Protein AF-A0A355F0Q2-F1 (afdb_monomer)

Sequence (324 aa):
MLRVLALALVATVLCAARSGAVNVGYYDMPLGAGNANQVPAISTLGHTPVQLFDLQSSDLSGIDVLLVQNPANGSYGAEYLSRLASIESAVSNGLILVLHDNYVTGAATVLPGGAAFTAQRDLVAPGANDVNVLDATSPVVNGPAGVLSSTSLDGGGFSSHGYVRADTLPAGAKQILWRPDPGDASSRIRLVTFAYAHGDGAVLYSTLPLAVFLAGSGANPPRDTFTGVYAPNVVSYAALLSGGAPDLSVTLTDNRSEAVPGTAVTYTLRVLNSGIGAAVGARVFGTFSPALDGVAWTCAHSSGATCSAGGSGDINDLVDLPVG

Foldseek 3Di:
DDFDDQDPWPKDKDFDFPDDAAEEEAEEQVQLKHDPLLVCLRPVSPHHYDIANAQALVSLVRHQEYHYEYLDQADGRPRLLVCLVSVLVSQLVQHEYEYAHLNFCCPLVRDRVSVQKDTDFDCDPPQQFWKAFPDQPQLLQDNPLHHDHRNQQGDQNGQFRTFIWPVSDDPLKAQTMFTDDDPDDDDTTTGQWIKDHRNLHIYIYGRGSLVCLSVVHTDPVVSCCSSRRNSSSVSSSSVSRSSQNWDKDWDKDQPDSDDDPPDDTDMDIDIATSHSHKRFFIWIWTAGDPSDPFDKDADDDDPPKDWDRIDTGIGTITMIHGHD

Structure (mmCIF, N/CA/C/O backbone):
data_AF-A0A355F0Q2-F1
#
_entry.id   AF-A0A355F0Q2-F1
#
loop_
_atom_site.group_PDB
_atom_site.id
_atom_site.type_symbol
_atom_site.label_atom_id
_atom_site.label_alt_id
_atom_site.label_comp_id
_atom_site.label_asym_id
_atom_site.label_entity_id
_atom_site.label_seq_id
_atom_site.pdbx_PDB_ins_code
_atom_site.Cartn_x
_atom_site.Cartn_y
_atom_site.Cartn_z
_atom_site.occupancy
_atom_site.B_iso_or_equiv
_atom_site.auth_seq_id
_atom_site.auth_comp_id
_atom_site.auth_asym_id
_atom_site.auth_atom_id
_atom_site.pdbx_PDB_model_num
ATOM 1 N N . MET A 1 1 ? -37.199 20.943 20.720 1.00 36.50 1 MET A N 1
ATOM 2 C CA . MET A 1 1 ? -36.576 19.783 20.050 1.00 36.50 1 MET A CA 1
ATOM 3 C C . MET A 1 1 ? -35.071 19.955 20.136 1.00 36.50 1 MET A C 1
ATOM 5 O O . MET A 1 1 ? -34.502 20.699 19.349 1.00 36.50 1 MET A O 1
ATOM 9 N N . LEU A 1 2 ? -34.456 19.374 21.166 1.00 32.31 2 LEU A N 1
ATOM 10 C CA . LEU A 1 2 ? -33.015 19.445 21.394 1.00 32.31 2 LEU A CA 1
ATOM 11 C C . LEU A 1 2 ? -32.361 18.375 20.506 1.00 32.31 2 LEU A C 1
ATOM 13 O O . LEU A 1 2 ? -32.186 17.232 20.914 1.00 32.31 2 LEU A O 1
ATOM 17 N N . ARG A 1 3 ? -32.126 18.708 19.234 1.00 41.94 3 ARG A N 1
ATOM 18 C CA . ARG A 1 3 ? -31.282 17.882 18.368 1.00 41.94 3 ARG A CA 1
ATOM 19 C C . ARG A 1 3 ? -29.828 18.194 18.709 1.00 41.94 3 ARG A C 1
ATOM 21 O O . ARG A 1 3 ? -29.449 19.359 18.712 1.00 41.94 3 ARG A O 1
ATOM 28 N N . VAL A 1 4 ? -29.052 17.128 18.902 1.00 41.06 4 VAL A N 1
ATOM 29 C CA . VAL A 1 4 ? -27.604 17.089 19.165 1.00 41.06 4 VAL A CA 1
ATOM 30 C C . VAL A 1 4 ? -27.217 17.376 20.626 1.00 41.06 4 VAL A C 1
ATOM 32 O O . VAL A 1 4 ? -27.334 18.500 21.090 1.00 41.06 4 VAL A O 1
ATOM 35 N N . LEU A 1 5 ? -26.737 16.319 21.298 1.00 40.41 5 LEU A N 1
ATOM 36 C CA . LEU A 1 5 ? -25.908 16.215 22.521 1.00 40.41 5 LEU A CA 1
ATOM 37 C C . LEU A 1 5 ? -26.478 15.196 23.524 1.00 40.41 5 LEU A C 1
ATOM 39 O O . LEU A 1 5 ? -26.959 15.538 24.598 1.00 40.41 5 LEU A O 1
ATOM 43 N N . ALA A 1 6 ? -26.366 13.912 23.191 1.00 40.62 6 ALA A N 1
ATOM 44 C CA . ALA A 1 6 ? -26.330 12.851 24.200 1.00 40.62 6 ALA A CA 1
ATOM 45 C C . ALA A 1 6 ? -25.190 11.859 23.927 1.00 40.62 6 ALA A C 1
ATOM 47 O O . ALA A 1 6 ? -25.249 10.721 24.366 1.00 40.62 6 ALA A O 1
ATOM 48 N N . LEU A 1 7 ? -24.133 12.287 23.222 1.00 42.34 7 LEU A N 1
ATOM 49 C CA . LEU A 1 7 ? -22.952 11.459 23.012 1.00 42.34 7 LEU A CA 1
ATOM 50 C C . LEU A 1 7 ? -21.677 12.287 23.153 1.00 42.34 7 LEU A C 1
ATOM 52 O O . LEU A 1 7 ? -21.372 13.127 22.313 1.00 42.34 7 LEU A O 1
ATOM 56 N N . ALA A 1 8 ? -20.944 12.027 24.230 1.00 46.62 8 ALA A N 1
ATOM 57 C CA . ALA A 1 8 ? -19.525 12.337 24.350 1.00 46.62 8 ALA A CA 1
ATOM 58 C C . ALA A 1 8 ? -18.794 11.093 24.875 1.00 46.62 8 ALA A C 1
ATOM 60 O O . ALA A 1 8 ? -18.006 11.173 25.809 1.00 46.62 8 ALA A O 1
ATOM 61 N N . LEU A 1 9 ? -19.087 9.927 24.287 1.00 48.22 9 LEU A N 1
ATOM 62 C CA . LEU A 1 9 ? -18.185 8.788 24.400 1.00 48.22 9 LEU A CA 1
ATOM 63 C C . LEU A 1 9 ? -17.071 9.015 23.384 1.00 48.22 9 LEU A C 1
ATOM 65 O O . LEU A 1 9 ? -17.242 8.782 22.188 1.00 48.22 9 LEU A O 1
ATOM 69 N N . VAL A 1 10 ? -15.941 9.528 23.863 1.00 53.28 10 VAL A N 1
ATOM 70 C CA . VAL A 1 10 ? -14.701 9.501 23.093 1.00 53.28 10 VAL A CA 1
ATOM 71 C C . VAL A 1 10 ? -14.106 8.127 23.317 1.00 53.28 10 VAL A C 1
ATOM 73 O O . VAL A 1 10 ? -13.618 7.832 24.407 1.00 53.28 10 VAL A O 1
ATOM 76 N N . ALA A 1 11 ? -14.201 7.283 22.296 1.00 55.00 11 ALA A N 1
ATOM 77 C CA . ALA A 1 11 ? -13.548 5.996 22.310 1.00 55.00 11 ALA A CA 1
ATOM 78 C C . ALA A 1 11 ? -12.284 6.044 21.466 1.00 55.00 11 ALA A C 1
ATOM 80 O O . ALA A 1 11 ? -12.318 6.354 20.276 1.00 55.00 11 ALA A O 1
ATOM 81 N N . THR A 1 12 ? -11.160 5.764 22.110 1.00 58.50 12 THR A N 1
ATOM 82 C CA . THR A 1 12 ? -9.857 5.634 21.469 1.00 58.50 12 THR A CA 1
ATOM 83 C C . THR A 1 12 ? -9.341 4.233 21.719 1.00 58.50 12 THR A C 1
ATOM 85 O O . THR A 1 12 ? -9.605 3.635 22.765 1.00 58.50 12 THR A O 1
ATOM 88 N N . VAL A 1 13 ? -8.617 3.712 20.734 1.00 57.81 13 VAL A N 1
ATOM 89 C CA . VAL A 1 13 ? -7.881 2.465 20.875 1.00 57.81 13 VAL A CA 1
ATOM 90 C C . VAL A 1 13 ? -6.423 2.743 20.571 1.00 57.81 13 VAL A C 1
ATOM 92 O O . VAL A 1 13 ? -6.101 3.314 19.532 1.00 57.81 13 VAL A O 1
ATOM 95 N N . LEU A 1 14 ? -5.547 2.385 21.509 1.00 58.94 14 LEU A N 1
ATOM 96 C CA . LEU A 1 14 ? -4.101 2.492 21.341 1.00 58.94 14 LEU A CA 1
ATOM 97 C C . LEU A 1 14 ? -3.482 1.098 21.353 1.00 58.94 14 LEU A C 1
ATOM 99 O O . LEU A 1 14 ? -3.750 0.310 22.260 1.00 58.94 14 LEU A O 1
ATOM 103 N N . CYS A 1 15 ? -2.614 0.836 20.380 1.00 55.44 15 CYS A N 1
ATOM 104 C CA . CYS A 1 15 ? -1.715 -0.311 20.352 1.00 55.44 15 CYS A CA 1
ATOM 105 C C . CYS A 1 15 ? -0.296 0.186 20.056 1.00 55.44 15 CYS A C 1
ATOM 107 O O . CYS A 1 15 ? -0.112 1.126 19.282 1.00 55.44 15 CYS A O 1
ATOM 109 N N . ALA A 1 16 ?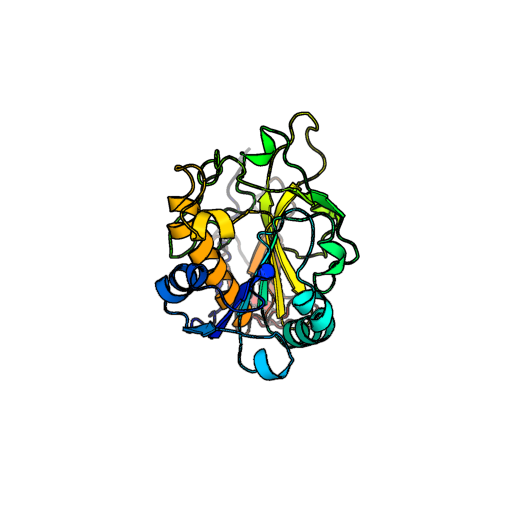 0.713 -0.427 20.675 1.00 51.31 16 ALA A N 1
ATOM 110 C CA . ALA A 1 16 ? 2.103 -0.138 20.346 1.00 51.31 16 ALA A CA 1
ATOM 111 C C . ALA A 1 16 ? 2.452 -0.806 19.007 1.00 51.31 16 ALA A C 1
ATOM 113 O O . ALA A 1 16 ? 2.400 -2.028 18.898 1.00 51.31 16 ALA A O 1
ATOM 114 N N . ALA A 1 17 ? 2.807 -0.020 17.990 1.00 54.06 17 ALA A N 1
ATOM 115 C CA . ALA A 1 17 ? 3.405 -0.552 16.767 1.00 54.06 17 ALA A CA 1
ATOM 116 C C . ALA A 1 17 ? 4.899 -0.835 17.004 1.00 54.06 17 ALA A C 1
ATOM 118 O O . ALA A 1 17 ? 5.592 -0.040 17.648 1.00 54.06 17 ALA A O 1
ATOM 119 N N . ARG A 1 18 ? 5.421 -1.948 16.471 1.00 53.75 18 ARG A N 1
ATOM 120 C CA . ARG A 1 18 ? 6.873 -2.165 16.396 1.00 53.75 18 ARG A CA 1
ATOM 121 C C . ARG A 1 18 ? 7.464 -1.142 15.424 1.00 53.75 18 ARG A C 1
ATOM 123 O O . ARG A 1 18 ? 7.269 -1.234 14.222 1.00 53.75 18 ARG A O 1
ATOM 130 N N . SER A 1 19 ? 8.179 -0.165 15.970 1.00 58.50 19 SER A N 1
ATOM 131 C CA . SER A 1 19 ? 8.902 0.869 15.228 1.00 58.50 19 SER A CA 1
ATOM 132 C C . SER A 1 19 ? 10.398 0.563 15.302 1.00 58.50 19 SER A C 1
ATOM 134 O O . SER A 1 19 ? 11.069 0.969 16.253 1.00 58.50 19 SER A O 1
ATOM 136 N N . GLY A 1 20 ? 10.917 -0.178 14.326 1.00 73.12 20 GLY A N 1
ATOM 137 C CA . GLY A 1 20 ? 12.346 -0.458 14.179 1.00 73.12 20 GLY A CA 1
ATOM 138 C C . GLY A 1 20 ? 12.805 -0.251 12.739 1.00 73.12 20 GLY A C 1
ATOM 139 O O . GLY A 1 20 ? 11.994 -0.291 11.815 1.00 73.12 20 GLY A O 1
ATOM 140 N N . ALA A 1 21 ? 14.105 -0.025 12.546 1.00 88.25 21 ALA A N 1
ATOM 141 C CA . ALA A 1 21 ? 14.702 -0.119 11.219 1.00 88.25 21 ALA A CA 1
ATOM 142 C C . ALA A 1 21 ? 14.512 -1.545 10.678 1.00 88.25 21 ALA A C 1
ATOM 144 O O . ALA A 1 21 ? 14.653 -2.510 11.429 1.00 88.25 21 ALA A O 1
ATOM 145 N N . VAL A 1 22 ? 14.200 -1.657 9.389 1.00 95.44 22 VAL A N 1
ATOM 146 C CA . VAL A 1 22 ? 13.947 -2.929 8.701 1.00 95.44 22 VAL A CA 1
ATOM 147 C C . VAL A 1 22 ? 14.895 -3.066 7.515 1.00 95.44 22 VAL A C 1
ATOM 149 O O . VAL A 1 22 ? 15.407 -2.060 7.007 1.00 95.44 22 VAL A O 1
ATOM 152 N N . ASN A 1 23 ? 15.128 -4.297 7.076 1.00 98.25 23 ASN A N 1
ATOM 153 C CA . ASN A 1 23 ? 15.894 -4.596 5.875 1.00 98.25 23 ASN A CA 1
ATOM 154 C C . ASN A 1 23 ? 14.986 -4.474 4.647 1.00 98.25 23 ASN A C 1
ATOM 156 O O . ASN A 1 23 ? 14.049 -5.257 4.471 1.00 98.25 23 ASN A O 1
ATOM 160 N N . VAL A 1 24 ? 15.281 -3.501 3.785 1.00 98.81 24 VAL A N 1
ATOM 161 C CA . VAL A 1 24 ? 14.538 -3.260 2.545 1.00 98.81 24 VAL A CA 1
ATOM 162 C C . VAL A 1 24 ? 15.362 -3.758 1.365 1.00 98.81 24 VAL A C 1
ATOM 164 O O . VAL A 1 24 ? 16.305 -3.097 0.921 1.00 98.81 24 VAL A O 1
ATOM 167 N N . GLY A 1 25 ? 15.000 -4.933 0.861 1.00 98.81 25 GLY A N 1
ATOM 168 C CA . GLY A 1 25 ? 15.534 -5.481 -0.377 1.00 98.81 25 GLY A CA 1
ATOM 169 C C . GLY A 1 25 ? 15.025 -4.668 -1.559 1.00 98.81 25 GLY A C 1
ATOM 170 O O . GLY A 1 25 ? 13.817 -4.489 -1.685 1.00 98.81 25 GLY A O 1
ATOM 171 N N . TYR A 1 26 ? 15.903 -4.158 -2.420 1.00 98.94 26 TYR A N 1
ATOM 172 C CA . TYR A 1 26 ? 15.493 -3.373 -3.590 1.00 98.94 26 TYR A CA 1
ATOM 173 C C . TYR A 1 26 ? 15.901 -4.054 -4.894 1.00 98.94 26 TYR A C 1
ATOM 175 O O . TYR A 1 26 ? 16.998 -4.608 -5.000 1.00 98.94 26 TYR A O 1
ATOM 183 N N . TYR A 1 27 ? 14.994 -4.028 -5.874 1.00 98.94 27 TYR A N 1
ATOM 184 C CA . TYR A 1 27 ? 15.118 -4.768 -7.127 1.00 98.94 27 TYR A CA 1
ATOM 185 C C . TYR A 1 27 ? 14.439 -4.038 -8.300 1.00 98.94 27 TYR A C 1
ATOM 187 O O . TYR A 1 27 ? 13.312 -3.551 -8.191 1.00 98.94 27 TYR A O 1
ATOM 195 N N . ASP A 1 28 ? 15.112 -3.998 -9.446 1.00 98.75 28 ASP A N 1
ATOM 196 C CA . ASP A 1 28 ? 14.628 -3.430 -10.703 1.00 98.75 28 ASP A CA 1
ATOM 197 C C . ASP A 1 28 ? 14.516 -4.533 -11.761 1.00 98.75 28 ASP A C 1
ATOM 199 O O . ASP A 1 28 ? 15.491 -5.225 -12.063 1.00 98.75 28 ASP A O 1
ATOM 203 N N . MET A 1 29 ? 13.311 -4.716 -12.312 1.00 98.69 29 MET A N 1
ATOM 204 C CA . MET A 1 29 ? 13.027 -5.848 -13.200 1.00 98.69 29 MET A CA 1
ATOM 205 C C . MET A 1 29 ? 13.873 -5.858 -14.488 1.00 98.69 29 MET A C 1
ATOM 207 O O . MET A 1 29 ? 14.344 -6.935 -14.854 1.00 98.69 29 MET A O 1
ATOM 211 N N . PRO A 1 30 ? 14.075 -4.734 -15.207 1.00 97.81 30 PRO A N 1
ATOM 212 C CA . PRO A 1 30 ? 15.000 -4.705 -16.341 1.00 97.81 30 PRO A CA 1
ATOM 213 C C . PRO A 1 30 ? 16.463 -4.949 -15.992 1.00 97.81 30 PRO A C 1
ATOM 215 O O . PRO A 1 30 ? 17.165 -5.558 -16.797 1.00 97.81 30 PRO A O 1
ATOM 218 N N . LEU A 1 31 ? 16.937 -4.457 -14.843 1.00 98.00 31 LEU A N 1
ATOM 219 C CA . LEU A 1 31 ? 18.327 -4.667 -14.437 1.00 98.00 31 LEU A CA 1
ATOM 220 C C . LEU A 1 31 ? 18.594 -6.092 -13.945 1.00 98.00 31 LEU A C 1
ATOM 222 O O . LEU A 1 31 ? 19.745 -6.522 -13.992 1.00 98.00 31 LEU A O 1
ATOM 226 N N . GLY A 1 32 ? 17.571 -6.805 -13.462 1.00 98.31 32 GLY A N 1
ATOM 227 C CA . GLY A 1 32 ? 17.762 -8.084 -12.771 1.00 98.31 32 GLY A CA 1
ATOM 228 C C . GLY A 1 32 ? 18.544 -7.920 -11.463 1.00 98.31 32 GLY A C 1
ATOM 229 O O . GLY A 1 32 ? 19.233 -8.828 -11.023 1.00 98.31 32 GLY A O 1
ATOM 230 N N . ALA A 1 33 ? 18.530 -6.717 -10.885 1.00 98.69 33 ALA A N 1
ATOM 231 C CA . ALA A 1 33 ? 19.276 -6.376 -9.684 1.00 98.69 33 ALA A CA 1
ATOM 232 C C . ALA A 1 33 ? 18.726 -5.090 -9.056 1.00 98.69 33 ALA A C 1
ATOM 234 O O . ALA A 1 33 ? 17.952 -4.355 -9.669 1.00 98.69 33 ALA A O 1
ATOM 235 N N . GLY A 1 34 ? 19.159 -4.777 -7.840 1.00 98.62 34 GLY A N 1
ATOM 236 C CA . GLY A 1 34 ? 18.835 -3.524 -7.177 1.00 98.62 34 GLY A CA 1
ATOM 237 C C . GLY A 1 34 ? 19.416 -2.318 -7.909 1.00 98.62 34 GLY A C 1
ATOM 238 O O . GLY A 1 34 ? 20.606 -2.283 -8.235 1.00 98.62 34 GLY A O 1
ATOM 239 N N . ASN A 1 35 ? 18.578 -1.301 -8.117 1.00 98.56 35 ASN A N 1
ATOM 240 C CA . ASN A 1 35 ? 18.969 -0.027 -8.704 1.00 98.56 35 ASN A CA 1
ATOM 241 C C . ASN A 1 35 ? 19.273 1.008 -7.611 1.00 98.56 35 ASN A C 1
ATOM 243 O O . ASN A 1 35 ? 18.463 1.250 -6.714 1.00 98.56 35 ASN A O 1
ATOM 247 N N . ALA A 1 36 ? 20.429 1.667 -7.706 1.00 98.25 36 ALA A N 1
ATOM 248 C CA . ALA A 1 36 ? 20.874 2.652 -6.721 1.00 98.25 36 ALA A CA 1
ATOM 249 C C . ALA A 1 36 ? 19.910 3.846 -6.565 1.00 98.25 36 ALA A C 1
ATOM 251 O O . ALA A 1 36 ? 19.915 4.498 -5.522 1.00 98.25 36 ALA A O 1
ATOM 252 N N . ASN A 1 37 ? 19.055 4.119 -7.558 1.00 98.00 37 ASN A N 1
ATOM 253 C CA . ASN A 1 37 ? 18.049 5.180 -7.470 1.00 98.00 37 ASN A CA 1
ATOM 254 C C . ASN A 1 37 ? 16.967 4.931 -6.395 1.00 98.00 37 ASN A C 1
ATOM 256 O O . ASN A 1 37 ? 16.308 5.879 -5.977 1.00 98.00 37 ASN A O 1
ATOM 260 N N . GLN A 1 38 ? 16.804 3.694 -5.912 1.00 98.62 38 GLN A N 1
ATOM 261 C CA . GLN A 1 38 ? 15.852 3.342 -4.849 1.00 98.62 38 GLN A CA 1
ATOM 262 C C . GLN A 1 38 ? 16.406 3.640 -3.443 1.00 98.62 38 GLN A C 1
ATOM 264 O O . GLN A 1 38 ? 15.643 3.869 -2.505 1.00 98.62 38 GLN A O 1
ATOM 269 N N . VAL A 1 39 ? 17.734 3.673 -3.289 1.00 98.69 39 VAL A N 1
ATOM 270 C CA . VAL A 1 39 ? 18.427 3.775 -1.992 1.00 98.69 39 VAL A CA 1
ATOM 271 C C . VAL A 1 39 ? 18.067 5.033 -1.185 1.00 98.69 39 VAL A C 1
ATOM 273 O O . VAL A 1 39 ? 17.894 4.911 0.034 1.00 98.69 39 VAL A O 1
ATOM 276 N N . PRO A 1 40 ? 17.921 6.234 -1.784 1.00 98.50 40 PRO A N 1
ATOM 277 C CA . PRO A 1 40 ? 17.547 7.421 -1.019 1.00 98.50 40 PRO A CA 1
ATOM 278 C C . PRO A 1 40 ? 16.196 7.267 -0.314 1.00 98.50 40 PRO A C 1
ATOM 280 O O . PRO A 1 40 ? 16.118 7.507 0.886 1.00 98.50 40 PRO A O 1
ATOM 283 N N . ALA A 1 41 ? 15.168 6.761 -1.005 1.00 97.69 41 ALA A N 1
ATOM 284 C CA . ALA A 1 41 ? 13.835 6.584 -0.420 1.00 97.69 41 ALA A CA 1
ATOM 285 C C . ALA A 1 41 ? 13.833 5.631 0.789 1.00 97.69 41 ALA A C 1
ATOM 287 O O . ALA A 1 41 ? 13.024 5.784 1.699 1.00 97.69 41 ALA A O 1
ATOM 288 N N . ILE A 1 42 ? 14.762 4.673 0.806 1.00 98.38 42 ILE A N 1
ATOM 289 C CA . ILE A 1 42 ? 14.927 3.707 1.893 1.00 98.38 42 ILE A CA 1
ATOM 290 C C . ILE A 1 42 ? 15.671 4.336 3.077 1.00 98.38 42 ILE A C 1
ATOM 292 O O . ILE A 1 42 ? 15.224 4.265 4.222 1.00 98.38 42 ILE A O 1
ATOM 296 N N . SER A 1 43 ? 16.815 4.962 2.804 1.00 97.50 43 SER A N 1
ATOM 297 C CA . SER A 1 43 ? 17.734 5.418 3.851 1.00 97.50 43 SER A CA 1
ATOM 298 C C . SER A 1 43 ? 17.305 6.723 4.528 1.00 97.50 43 SER A C 1
ATOM 300 O O . SER A 1 43 ? 17.663 6.936 5.686 1.00 97.50 43 SER A O 1
ATOM 302 N N . THR A 1 44 ? 16.487 7.564 3.878 1.00 94.88 44 THR A N 1
ATOM 303 C CA . THR A 1 44 ? 15.988 8.834 4.445 1.00 94.88 44 THR A CA 1
ATOM 304 C C . THR A 1 44 ? 15.280 8.666 5.793 1.00 94.88 44 THR A C 1
ATOM 306 O O . THR A 1 44 ? 15.361 9.562 6.630 1.00 94.88 44 THR A O 1
ATOM 309 N N . LEU A 1 45 ? 14.625 7.526 6.033 1.00 91.62 45 LEU A N 1
ATOM 310 C CA . LEU A 1 45 ? 13.909 7.234 7.282 1.00 91.62 45 LEU A CA 1
ATOM 311 C C . LEU A 1 45 ? 14.618 6.186 8.157 1.00 91.62 45 LEU A C 1
ATOM 313 O O . LEU A 1 45 ? 14.030 5.654 9.095 1.00 91.62 45 LEU A O 1
ATOM 317 N N . GLY A 1 46 ? 15.895 5.909 7.876 1.00 94.25 46 GLY A N 1
ATOM 318 C CA . GLY A 1 46 ? 16.737 5.046 8.706 1.00 94.25 46 GLY A CA 1
ATOM 319 C C . GLY A 1 46 ? 16.546 3.542 8.498 1.00 94.25 46 GLY A C 1
ATOM 320 O O . GLY A 1 46 ? 17.001 2.765 9.334 1.00 94.25 46 GLY A O 1
ATOM 321 N N . HIS A 1 47 ? 15.900 3.113 7.410 1.00 96.75 47 HIS A N 1
ATOM 322 C CA . HIS A 1 47 ? 15.843 1.699 7.031 1.00 96.75 47 HIS A CA 1
ATOM 323 C C . HIS A 1 47 ? 17.134 1.266 6.313 1.00 96.75 47 HIS A C 1
ATOM 325 O O . HIS A 1 47 ? 17.845 2.090 5.732 1.00 96.75 47 HIS A O 1
ATOM 331 N N . THR A 1 48 ? 17.441 -0.033 6.340 1.00 98.25 48 THR A N 1
ATOM 332 C CA . THR A 1 48 ? 18.672 -0.583 5.756 1.00 98.25 48 THR A CA 1
ATOM 333 C C . THR A 1 48 ? 18.415 -1.049 4.322 1.00 98.25 48 THR A C 1
ATOM 335 O O . THR A 1 48 ? 17.685 -2.022 4.135 1.00 98.25 48 THR A O 1
ATOM 338 N N . PRO A 1 49 ? 19.002 -0.412 3.293 1.00 98.69 49 PRO A N 1
ATOM 339 C CA . PRO A 1 49 ? 18.883 -0.890 1.920 1.00 98.69 49 PRO A CA 1
ATOM 340 C C . PRO A 1 49 ? 19.731 -2.149 1.705 1.00 98.69 49 PRO A C 1
ATOM 342 O O . PRO A 1 49 ? 20.929 -2.154 1.989 1.00 98.69 49 PRO A O 1
ATOM 345 N N . VAL A 1 50 ? 19.130 -3.196 1.142 1.00 98.81 50 VAL A N 1
ATOM 346 C CA . VAL A 1 50 ? 19.811 -4.442 0.767 1.00 98.81 50 VAL A CA 1
ATOM 347 C C . VAL A 1 50 ? 19.712 -4.623 -0.744 1.00 98.81 50 VAL A C 1
ATOM 349 O O . VAL A 1 50 ? 18.622 -4.764 -1.294 1.00 98.81 50 VAL A O 1
ATOM 352 N N . GLN A 1 51 ? 20.851 -4.577 -1.437 1.00 98.75 51 GLN A N 1
ATOM 353 C CA . GLN A 1 51 ? 20.869 -4.791 -2.883 1.00 98.75 51 GLN A CA 1
ATOM 354 C C . GLN A 1 51 ? 20.621 -6.265 -3.180 1.00 98.75 51 GLN A C 1
ATOM 356 O O . GLN A 1 51 ? 21.361 -7.117 -2.691 1.00 98.75 51 GLN A O 1
ATOM 361 N N . LEU A 1 52 ? 19.615 -6.554 -3.999 1.00 98.81 52 LEU A N 1
ATOM 362 C CA . LEU A 1 52 ? 19.342 -7.908 -4.470 1.00 98.81 52 LEU A CA 1
ATOM 363 C C . LEU A 1 52 ? 19.894 -8.087 -5.886 1.00 98.81 52 LEU A C 1
ATOM 365 O O . LEU A 1 52 ? 19.884 -7.143 -6.671 1.00 98.81 52 LEU A O 1
ATOM 369 N N . PHE A 1 53 ? 20.380 -9.281 -6.211 1.00 98.31 53 PHE A N 1
ATOM 370 C CA . PHE A 1 53 ? 20.871 -9.645 -7.553 1.00 98.31 53 PHE A CA 1
ATOM 371 C C . PHE A 1 53 ? 20.077 -10.803 -8.179 1.00 98.31 53 PHE A C 1
ATOM 373 O O . PHE A 1 53 ? 20.362 -11.200 -9.300 1.00 98.31 53 PHE A O 1
ATOM 380 N N . ASP A 1 54 ? 19.138 -11.362 -7.417 1.00 98.50 54 ASP A N 1
ATOM 381 C CA . ASP A 1 54 ? 18.130 -12.352 -7.795 1.00 98.50 54 ASP A CA 1
ATOM 382 C C . ASP A 1 54 ? 17.033 -12.289 -6.698 1.00 98.50 54 ASP A C 1
ATOM 384 O O . ASP A 1 54 ? 17.153 -11.530 -5.728 1.00 98.50 54 ASP A O 1
ATOM 388 N N . LEU A 1 55 ? 15.945 -13.044 -6.844 1.00 98.69 55 LEU A N 1
ATOM 389 C CA . LEU A 1 55 ? 14.818 -13.128 -5.906 1.00 98.69 55 LEU A CA 1
ATOM 390 C C . LEU A 1 55 ? 14.533 -14.583 -5.502 1.00 98.69 55 LEU A C 1
ATOM 392 O O . LEU A 1 55 ? 13.375 -14.994 -5.378 1.00 98.69 55 LEU A O 1
ATOM 396 N N . GLN A 1 56 ? 15.575 -15.401 -5.339 1.00 98.38 56 GLN A N 1
ATOM 397 C CA . GLN A 1 56 ? 15.418 -16.754 -4.809 1.00 98.38 56 GLN A CA 1
ATOM 398 C C . GLN A 1 56 ? 15.096 -16.697 -3.317 1.00 98.38 56 GLN A C 1
ATOM 400 O O . GLN A 1 56 ? 15.332 -15.705 -2.630 1.00 98.38 56 GLN A O 1
ATOM 405 N N . SER A 1 57 ? 14.600 -17.804 -2.770 1.00 97.75 57 SER A N 1
ATOM 406 C CA . SER A 1 57 ? 14.262 -17.889 -1.346 1.00 97.75 57 SER A CA 1
ATOM 407 C C . SER A 1 57 ? 15.443 -17.567 -0.416 1.00 97.75 57 SER A C 1
ATOM 409 O O . SER A 1 57 ? 15.225 -17.040 0.669 1.00 97.75 57 SER A O 1
ATOM 411 N N . SER A 1 58 ? 16.685 -17.844 -0.831 1.00 97.75 58 SER A N 1
ATOM 412 C CA . SER A 1 58 ? 17.888 -17.459 -0.080 1.00 97.75 58 SER A CA 1
ATOM 413 C C . SER A 1 58 ? 18.148 -15.954 -0.094 1.00 97.75 58 SER A C 1
ATOM 415 O O . SER A 1 58 ? 18.581 -15.424 0.923 1.00 97.75 58 SER A O 1
ATOM 417 N N . ASP A 1 59 ? 17.868 -15.273 -1.207 1.00 98.44 59 ASP A N 1
ATOM 418 C CA . ASP A 1 59 ? 18.068 -13.824 -1.344 1.00 98.44 59 ASP A CA 1
ATOM 419 C C . ASP A 1 59 ? 17.024 -13.041 -0.541 1.00 98.44 59 ASP A C 1
ATOM 421 O O . ASP A 1 59 ? 17.312 -11.982 0.010 1.00 98.44 59 ASP A O 1
ATOM 425 N N . LEU A 1 60 ? 15.807 -13.587 -0.446 1.00 98.62 60 LEU A N 1
ATOM 426 C CA . LEU A 1 60 ? 14.700 -12.998 0.310 1.00 98.62 60 LEU A CA 1
ATOM 427 C C . LEU A 1 60 ? 14.778 -13.281 1.819 1.00 98.62 60 LEU A C 1
ATOM 429 O O . LEU A 1 60 ? 14.032 -12.693 2.601 1.00 98.62 60 LEU A O 1
ATOM 433 N N . SER A 1 61 ? 15.669 -14.173 2.255 1.00 96.44 61 SER A N 1
ATOM 434 C CA . SER A 1 61 ? 15.830 -14.505 3.670 1.00 96.44 61 SER A CA 1
ATOM 435 C C . SER A 1 61 ? 16.348 -13.302 4.464 1.00 96.44 61 SER A C 1
ATOM 437 O O . SER A 1 61 ? 17.443 -12.805 4.213 1.00 96.44 61 SER A O 1
ATOM 439 N N . GLY A 1 62 ? 15.596 -12.873 5.481 1.00 94.56 62 GLY A N 1
ATOM 440 C CA . GLY A 1 62 ? 15.957 -11.725 6.323 1.00 94.56 62 GLY A CA 1
ATOM 441 C C . GLY A 1 62 ? 15.639 -10.360 5.705 1.00 94.56 62 GLY A C 1
ATOM 442 O O . GLY A 1 62 ? 16.033 -9.339 6.274 1.00 94.56 62 GLY A O 1
ATOM 443 N N . ILE A 1 63 ? 14.939 -10.341 4.567 1.00 98.50 63 ILE A N 1
ATOM 444 C CA . ILE A 1 63 ? 14.325 -9.143 3.998 1.00 98.50 63 ILE A CA 1
ATOM 445 C C . ILE A 1 63 ? 12.927 -8.979 4.597 1.00 98.50 63 ILE A C 1
ATOM 447 O O . ILE A 1 63 ? 12.103 -9.884 4.509 1.00 98.50 63 ILE A O 1
ATOM 451 N N . ASP A 1 64 ? 12.657 -7.812 5.177 1.00 97.81 64 ASP A N 1
ATOM 452 C CA . ASP A 1 64 ? 11.343 -7.484 5.740 1.00 97.81 64 ASP A CA 1
ATOM 453 C C . ASP A 1 64 ? 10.422 -6.879 4.668 1.00 97.81 64 ASP A C 1
ATOM 455 O O . ASP A 1 64 ? 9.223 -7.158 4.618 1.00 97.81 64 ASP A O 1
ATOM 459 N N . VAL A 1 65 ? 10.996 -6.050 3.787 1.00 98.69 65 VAL A N 1
ATOM 460 C CA . VAL A 1 65 ? 10.295 -5.366 2.694 1.00 98.69 65 VAL A CA 1
ATOM 461 C C . VAL A 1 65 ? 11.040 -5.589 1.382 1.00 98.69 65 VAL A C 1
ATOM 463 O O . VA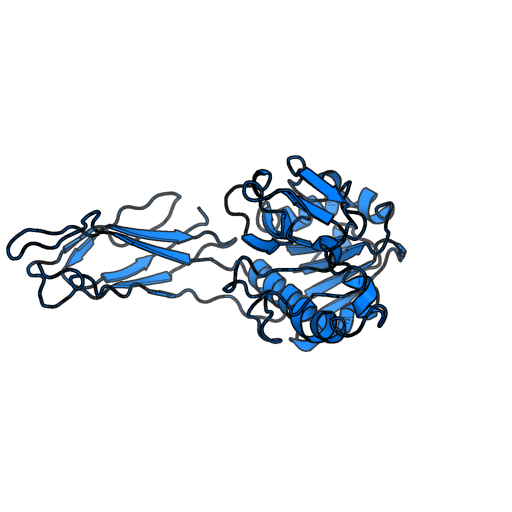L A 1 65 ? 12.223 -5.275 1.279 1.00 98.69 65 VAL A O 1
ATOM 466 N N . LEU A 1 66 ? 10.342 -6.066 0.354 1.00 98.94 66 LEU A N 1
ATOM 467 C CA . LEU A 1 66 ? 10.850 -6.172 -1.013 1.00 98.94 66 LEU A CA 1
ATOM 468 C C . LEU A 1 66 ? 10.301 -5.017 -1.862 1.00 98.94 66 LEU A C 1
ATOM 470 O O . LEU A 1 66 ? 9.135 -5.032 -2.245 1.00 98.94 66 LEU A O 1
ATOM 474 N N . LEU A 1 67 ? 11.137 -4.025 -2.170 1.00 98.88 67 LEU A N 1
ATOM 475 C CA . LEU A 1 67 ? 10.814 -2.874 -3.015 1.00 98.88 67 LEU A CA 1
ATOM 476 C C . LEU A 1 67 ? 11.192 -3.141 -4.478 1.00 98.88 67 LEU A C 1
ATOM 478 O O . LEU A 1 67 ? 12.358 -3.037 -4.872 1.00 98.88 67 LEU A O 1
ATOM 482 N N . VAL A 1 68 ? 10.190 -3.441 -5.297 1.00 98.94 68 VAL A N 1
ATOM 483 C CA . VAL A 1 68 ? 10.347 -3.777 -6.714 1.00 98.94 68 VAL A CA 1
ATOM 484 C C . VAL A 1 68 ? 9.846 -2.641 -7.591 1.00 98.94 68 VAL A C 1
ATOM 486 O O . VAL A 1 68 ? 8.746 -2.122 -7.401 1.00 98.94 68 VAL A O 1
ATOM 489 N N . GLN A 1 69 ? 10.628 -2.305 -8.614 1.00 98.38 69 GLN A N 1
ATOM 490 C CA . GLN A 1 69 ? 10.181 -1.433 -9.693 1.00 98.38 69 GLN A CA 1
ATOM 491 C C . GLN A 1 69 ? 10.155 -2.167 -11.036 1.00 98.38 69 GLN A C 1
ATOM 493 O O . GLN A 1 69 ? 11.111 -2.839 -11.431 1.00 98.38 69 GLN A O 1
ATOM 498 N N . ASN A 1 70 ? 9.050 -1.997 -11.760 1.00 98.56 70 ASN A N 1
ATOM 499 C CA . ASN A 1 70 ? 8.917 -2.347 -13.164 1.00 98.56 70 ASN A CA 1
ATOM 500 C C . ASN A 1 70 ? 8.747 -1.070 -14.002 1.00 98.56 70 ASN A C 1
ATOM 502 O O . ASN A 1 70 ? 7.617 -0.636 -14.237 1.00 98.56 70 ASN A O 1
ATOM 506 N N . PRO A 1 71 ? 9.840 -0.454 -14.486 1.00 97.38 71 PRO A N 1
ATOM 507 C CA . PRO A 1 71 ? 9.744 0.712 -15.357 1.00 97.38 71 PRO A CA 1
ATOM 508 C C . PRO A 1 71 ? 9.304 0.365 -16.792 1.00 97.38 71 PRO A C 1
ATOM 510 O O . PRO A 1 71 ? 9.005 1.274 -17.573 1.00 97.38 71 PRO A O 1
ATOM 513 N N . ALA A 1 72 ? 9.262 -0.920 -17.170 1.00 97.31 72 ALA A N 1
ATOM 514 C CA . ALA A 1 72 ? 8.908 -1.343 -18.519 1.00 97.31 72 ALA A CA 1
ATOM 515 C C . ALA A 1 72 ? 7.410 -1.144 -18.808 1.00 97.31 72 ALA A C 1
ATOM 517 O O . ALA A 1 72 ? 6.544 -1.424 -17.988 1.00 97.31 72 ALA A O 1
ATOM 518 N N . ASN A 1 73 ? 7.091 -0.682 -20.020 1.00 95.94 73 ASN A N 1
ATOM 519 C CA . ASN A 1 73 ? 5.717 -0.353 -20.422 1.00 95.94 73 ASN A CA 1
ATOM 520 C C . ASN A 1 73 ? 4.940 -1.513 -21.056 1.00 95.94 73 ASN A C 1
ATOM 522 O O . ASN A 1 73 ? 3.764 -1.336 -21.369 1.00 95.94 73 ASN A O 1
ATOM 526 N N . GLY A 1 74 ? 5.590 -2.649 -21.314 1.00 96.19 74 GLY A N 1
ATOM 527 C CA . GLY A 1 74 ? 5.022 -3.724 -22.136 1.00 96.19 74 GLY A CA 1
ATOM 52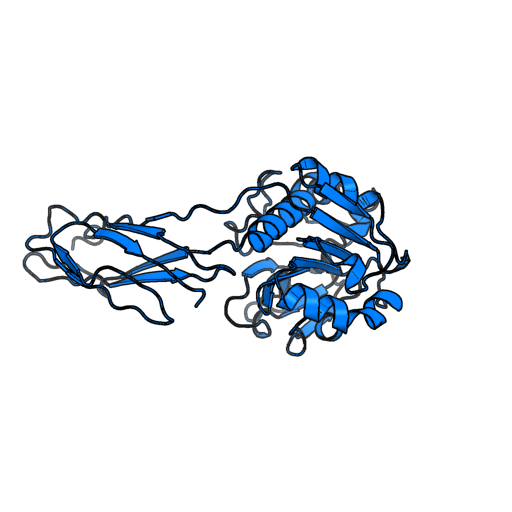8 C C . GLY A 1 74 ? 5.267 -5.140 -21.627 1.00 96.19 74 GLY A C 1
ATOM 529 O O . GLY A 1 74 ? 4.805 -6.084 -22.260 1.00 96.19 74 GLY A O 1
ATOM 530 N N . SER A 1 75 ? 6.006 -5.307 -20.531 1.00 97.00 75 SER A N 1
ATOM 531 C CA . SER A 1 75 ? 6.386 -6.623 -20.021 1.00 97.00 75 SER A CA 1
ATOM 532 C C . SER A 1 75 ? 6.807 -6.556 -18.557 1.00 97.00 75 SER A C 1
ATOM 534 O O . SER A 1 75 ? 7.116 -5.483 -18.039 1.00 97.00 75 SER A O 1
ATOM 536 N N . TYR A 1 76 ? 6.875 -7.726 -17.927 1.00 98.50 76 TYR A N 1
ATOM 537 C CA . TYR A 1 76 ? 7.578 -7.947 -16.665 1.00 98.50 76 TYR A CA 1
ATOM 538 C C . TYR A 1 76 ? 8.942 -8.591 -16.933 1.00 98.50 76 TYR A C 1
ATOM 540 O O . TYR A 1 76 ? 9.135 -9.230 -17.971 1.00 98.50 76 TYR A O 1
ATOM 548 N N . GLY 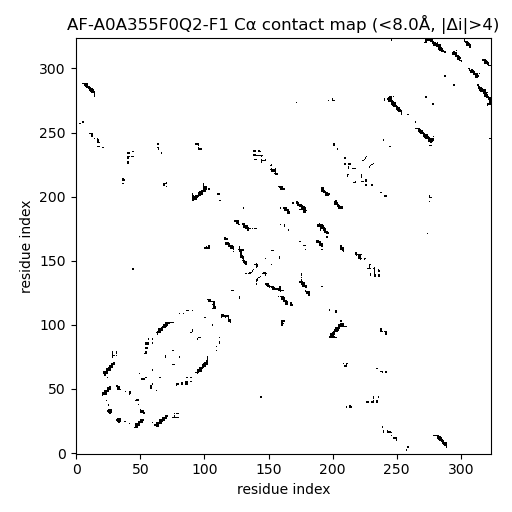A 1 77 ? 9.892 -8.417 -16.014 1.00 98.06 77 GLY A N 1
ATOM 549 C CA . GLY A 1 77 ? 11.218 -9.031 -16.120 1.00 98.06 77 GLY A CA 1
ATOM 550 C C . GLY A 1 77 ? 11.137 -10.558 -16.068 1.00 98.06 77 GLY A C 1
ATOM 551 O O . GLY A 1 77 ? 10.428 -11.116 -15.232 1.00 98.06 77 GLY A O 1
ATOM 552 N N . ALA A 1 78 ? 11.869 -11.246 -16.949 1.00 98.19 78 ALA A N 1
ATOM 553 C CA . ALA A 1 78 ? 11.840 -12.709 -17.027 1.00 98.19 78 ALA A CA 1
ATOM 554 C C . ALA A 1 78 ? 12.307 -13.380 -15.724 1.00 98.19 78 ALA A C 1
ATOM 556 O O . ALA A 1 78 ? 11.727 -14.381 -15.307 1.00 98.19 78 ALA A O 1
ATOM 557 N N . GLU A 1 79 ? 13.312 -12.803 -15.059 1.00 98.62 79 GLU A N 1
ATOM 558 C CA . GLU A 1 79 ? 13.780 -13.288 -13.760 1.00 98.62 79 GLU A CA 1
ATOM 559 C C . GLU A 1 79 ? 12.679 -13.163 -12.704 1.00 98.62 79 GLU A C 1
ATOM 561 O O . GLU A 1 79 ? 12.299 -14.176 -12.125 1.00 98.62 79 GLU A O 1
ATOM 566 N N . TYR A 1 80 ? 12.068 -11.982 -12.549 1.00 98.75 80 TYR A N 1
ATOM 567 C CA . TYR A 1 80 ? 10.934 -11.781 -11.639 1.00 98.75 80 TYR A CA 1
ATOM 568 C C . TYR A 1 80 ? 9.811 -12.806 -11.869 1.00 98.75 80 TYR A C 1
ATOM 570 O O . TYR A 1 80 ? 9.341 -13.439 -10.924 1.00 98.75 80 TYR A O 1
ATOM 578 N N . LEU A 1 81 ? 9.433 -13.046 -13.133 1.00 98.62 81 LEU A N 1
ATOM 579 C CA . LEU A 1 81 ? 8.426 -14.053 -13.493 1.00 98.62 81 LEU A CA 1
ATOM 580 C C . LEU A 1 81 ? 8.833 -15.475 -13.071 1.00 98.62 81 LEU A C 1
ATOM 582 O O . LEU A 1 81 ? 7.992 -16.253 -12.626 1.00 98.62 81 LEU A O 1
ATOM 586 N N . SER A 1 82 ? 10.120 -15.816 -13.162 1.00 98.62 82 SER A N 1
ATOM 587 C CA . SER A 1 82 ? 10.644 -17.112 -12.710 1.00 98.62 82 SER A CA 1
ATOM 588 C C . SER A 1 82 ? 10.739 -17.251 -11.181 1.00 98.62 82 SER A C 1
ATOM 590 O O . SER A 1 82 ? 10.955 -18.356 -10.680 1.00 98.62 82 SER A O 1
ATOM 592 N N . ARG A 1 83 ? 10.571 -16.148 -10.435 1.00 98.69 83 ARG A N 1
ATOM 593 C CA . ARG A 1 83 ? 10.682 -16.073 -8.968 1.00 98.69 83 ARG A CA 1
ATOM 594 C C . ARG A 1 83 ? 9.355 -15.856 -8.251 1.00 98.69 83 ARG A C 1
ATOM 596 O O . ARG A 1 83 ? 9.344 -15.805 -7.024 1.00 98.69 83 ARG A O 1
ATOM 603 N N . LEU A 1 84 ? 8.232 -15.826 -8.975 1.00 98.75 84 LEU A N 1
ATOM 604 C CA . LEU A 1 84 ? 6.900 -15.639 -8.385 1.00 98.75 84 LEU A CA 1
ATOM 605 C C . LEU A 1 84 ? 6.611 -16.618 -7.238 1.00 98.75 84 LEU A C 1
ATOM 607 O O . LEU A 1 84 ? 6.070 -16.203 -6.225 1.00 98.75 84 LEU A O 1
ATOM 611 N N . ALA A 1 85 ? 7.036 -17.883 -7.334 1.00 98.56 85 ALA A N 1
ATOM 612 C CA . ALA A 1 85 ? 6.849 -18.856 -6.252 1.00 98.56 85 ALA A CA 1
ATOM 613 C C . ALA A 1 85 ? 7.674 -18.533 -4.988 1.00 98.56 85 ALA A C 1
ATOM 615 O O . ALA A 1 85 ? 7.188 -18.707 -3.871 1.00 98.56 85 ALA A O 1
ATOM 616 N N . SER A 1 86 ? 8.911 -18.049 -5.146 1.00 98.75 86 SER A N 1
ATOM 617 C CA . SER A 1 86 ? 9.744 -17.610 -4.018 1.00 98.75 86 SER A CA 1
ATOM 618 C C . SER A 1 86 ? 9.169 -16.355 -3.365 1.00 98.75 86 SER A C 1
ATOM 620 O O . SER A 1 86 ? 9.127 -16.279 -2.140 1.00 98.75 86 SER A O 1
ATOM 622 N N . ILE A 1 87 ? 8.672 -15.413 -4.172 1.00 98.81 87 ILE A N 1
ATOM 623 C CA . ILE A 1 87 ? 8.026 -14.183 -3.702 1.00 98.81 87 ILE A CA 1
ATOM 624 C C . ILE A 1 87 ? 6.717 -14.507 -2.970 1.00 98.81 87 ILE A C 1
ATOM 626 O O . ILE A 1 87 ? 6.536 -14.048 -1.848 1.00 98.81 87 ILE A O 1
ATOM 630 N N . GLU A 1 88 ? 5.848 -15.343 -3.549 1.00 98.56 88 GLU A N 1
ATOM 631 C CA . GLU A 1 88 ? 4.603 -15.823 -2.923 1.00 98.56 88 GLU A CA 1
ATOM 632 C C . GLU A 1 88 ? 4.884 -16.428 -1.546 1.00 98.56 88 GLU A C 1
ATOM 634 O O . GLU A 1 88 ? 4.250 -16.076 -0.551 1.00 98.56 88 GLU A O 1
ATOM 639 N N . SER A 1 89 ? 5.877 -17.320 -1.480 1.00 98.38 89 SER A N 1
ATOM 640 C CA . SER A 1 89 ? 6.255 -17.979 -0.237 1.00 98.38 89 SER A CA 1
ATOM 641 C C . SER A 1 89 ? 6.832 -17.000 0.781 1.00 98.38 89 SER A C 1
ATOM 643 O O . SER A 1 89 ? 6.572 -17.168 1.968 1.00 98.38 89 SER A O 1
ATOM 645 N N . ALA A 1 90 ? 7.615 -16.004 0.365 1.00 98.56 90 ALA A N 1
ATOM 646 C CA . ALA A 1 90 ? 8.157 -15.009 1.283 1.00 98.56 90 ALA A CA 1
ATOM 647 C C . ALA A 1 90 ? 7.048 -14.104 1.839 1.00 98.56 90 ALA A C 1
ATOM 649 O O . ALA A 1 90 ? 6.980 -13.903 3.050 1.00 98.56 90 ALA A O 1
ATOM 650 N N . VAL A 1 91 ? 6.142 -13.620 0.979 1.00 98.38 91 VAL A N 1
ATOM 651 C CA . VAL A 1 91 ? 5.002 -12.785 1.392 1.00 98.38 91 VAL A CA 1
ATOM 652 C C . VAL A 1 91 ? 4.079 -13.562 2.324 1.00 98.38 91 VAL A C 1
ATOM 654 O O . VAL A 1 91 ? 3.724 -13.064 3.386 1.00 98.38 91 VAL A O 1
ATOM 657 N N . SER A 1 92 ? 3.779 -14.822 2.002 1.00 96.19 92 SER A N 1
ATOM 658 C CA . SER A 1 92 ? 2.968 -15.684 2.870 1.00 96.19 92 SER A CA 1
ATOM 659 C C . SER A 1 92 ? 3.558 -15.863 4.275 1.00 96.19 92 SER A C 1
ATOM 661 O O . SER A 1 92 ? 2.805 -16.128 5.205 1.00 96.19 92 SER A O 1
ATOM 663 N N . ASN A 1 93 ? 4.879 -15.703 4.426 1.00 94.44 93 ASN A N 1
ATOM 664 C CA . ASN A 1 93 ? 5.620 -15.837 5.683 1.00 94.44 93 ASN A CA 1
ATOM 665 C C . ASN A 1 93 ? 6.017 -14.481 6.312 1.00 94.44 93 ASN A C 1
ATOM 667 O O . ASN A 1 93 ? 6.927 -14.442 7.140 1.00 94.44 93 ASN A O 1
ATOM 671 N N . GLY A 1 94 ? 5.375 -13.372 5.926 1.00 92.81 94 GLY A N 1
ATOM 672 C CA . GLY A 1 94 ? 5.524 -12.078 6.608 1.00 92.81 94 GLY A CA 1
ATOM 673 C C . GLY A 1 94 ? 6.302 -10.999 5.856 1.00 92.81 94 GLY A C 1
ATOM 674 O O . GLY A 1 94 ? 6.343 -9.860 6.320 1.00 92.81 94 GLY A O 1
ATOM 675 N N . LEU A 1 95 ? 6.891 -11.303 4.694 1.00 97.38 95 LEU A N 1
ATOM 676 C CA . LEU A 1 95 ? 7.531 -10.276 3.866 1.00 97.38 95 LEU A CA 1
ATOM 677 C C . LEU A 1 95 ? 6.479 -9.318 3.282 1.00 97.38 95 LEU A C 1
ATOM 679 O O . LEU A 1 95 ? 5.405 -9.737 2.846 1.00 97.38 95 LEU A O 1
ATOM 683 N N . ILE A 1 96 ? 6.809 -8.029 3.202 1.00 98.31 96 ILE A N 1
ATOM 684 C CA . ILE A 1 96 ? 5.968 -7.033 2.529 1.00 98.31 96 ILE A CA 1
ATOM 685 C C . ILE A 1 96 ? 6.488 -6.774 1.118 1.00 98.31 96 ILE A C 1
ATOM 687 O O . ILE A 1 96 ? 7.587 -6.252 0.939 1.00 98.31 96 ILE A O 1
ATOM 691 N N . LEU A 1 97 ? 5.696 -7.105 0.100 1.00 98.88 97 LEU A N 1
ATOM 692 C CA . LEU A 1 97 ? 6.019 -6.782 -1.289 1.00 98.88 97 LEU A CA 1
ATOM 693 C C . LEU A 1 97 ? 5.511 -5.380 -1.626 1.00 98.88 97 LEU A C 1
ATOM 695 O O . LEU A 1 97 ? 4.314 -5.124 -1.560 1.00 98.88 97 LEU A O 1
ATOM 699 N N . VAL A 1 98 ? 6.398 -4.497 -2.072 1.00 98.94 98 VAL A N 1
ATOM 700 C CA . VAL A 1 98 ? 6.046 -3.221 -2.699 1.00 98.94 98 VAL A CA 1
ATOM 701 C C . VAL A 1 98 ? 6.354 -3.311 -4.189 1.00 98.94 98 VAL A C 1
ATOM 703 O O . VAL A 1 98 ? 7.497 -3.570 -4.555 1.00 98.94 98 VAL A O 1
ATOM 706 N N . LEU A 1 99 ? 5.365 -3.083 -5.055 1.00 98.88 99 LEU A N 1
ATOM 707 C CA . LEU A 1 99 ? 5.554 -3.096 -6.509 1.00 98.88 99 LEU A CA 1
ATOM 708 C C . LEU A 1 99 ? 5.043 -1.804 -7.152 1.00 98.88 99 LEU A C 1
ATOM 710 O O . LEU A 1 99 ? 3.839 -1.544 -7.156 1.00 98.88 99 LEU A O 1
ATOM 714 N N . HIS A 1 100 ? 5.954 -1.044 -7.763 1.00 98.81 100 HIS A N 1
ATOM 715 C CA . HIS A 1 100 ? 5.627 0.047 -8.687 1.00 98.81 100 HIS A CA 1
ATOM 716 C C . HIS A 1 100 ? 5.683 -0.456 -10.128 1.00 98.81 100 HIS A C 1
ATOM 718 O O . HIS A 1 100 ? 6.735 -0.901 -10.587 1.00 98.81 100 HIS A O 1
ATOM 724 N N . ASP A 1 101 ? 4.562 -0.392 -10.845 1.00 98.50 101 ASP A N 1
ATOM 725 C CA . ASP A 1 101 ? 4.374 -1.065 -12.131 1.00 98.50 101 ASP A CA 1
ATOM 726 C C . ASP A 1 101 ? 3.893 -0.128 -13.250 1.00 98.50 101 ASP A C 1
ATOM 728 O O . ASP A 1 101 ? 2.769 0.375 -13.236 1.00 98.50 101 ASP A O 1
ATOM 732 N N . ASN A 1 102 ? 4.733 0.043 -14.274 1.00 97.31 102 ASN A N 1
ATOM 733 C CA . ASN A 1 102 ? 4.417 0.820 -15.474 1.00 97.31 102 ASN A CA 1
ATOM 734 C C . ASN A 1 102 ? 3.610 0.036 -16.521 1.00 97.31 102 ASN A C 1
ATOM 736 O O . ASN A 1 102 ? 3.050 0.651 -17.443 1.00 97.31 102 ASN A O 1
ATOM 740 N N . TYR A 1 103 ? 3.591 -1.298 -16.440 1.00 97.81 103 TYR A N 1
ATOM 741 C CA . TYR A 1 103 ? 2.930 -2.151 -17.424 1.00 97.81 103 TYR A CA 1
ATOM 742 C C . TYR A 1 103 ? 1.452 -2.361 -17.092 1.00 97.81 103 TYR A C 1
ATOM 744 O O . TYR A 1 103 ? 0.625 -2.240 -17.996 1.00 97.81 103 TYR A O 1
ATOM 752 N N . VAL A 1 104 ? 1.110 -2.611 -15.822 1.00 97.88 104 VAL A N 1
ATOM 753 C CA . VAL A 1 104 ? -0.249 -2.706 -15.237 1.00 97.88 104 VAL A CA 1
ATOM 754 C C . VAL A 1 104 ? -1.137 -3.837 -15.775 1.00 97.88 104 VAL A C 1
ATOM 756 O O . VAL A 1 104 ? -1.802 -4.524 -15.009 1.00 97.88 104 VAL A O 1
ATOM 759 N N . THR A 1 105 ? -1.160 -4.058 -17.088 1.00 93.19 105 THR A N 1
ATOM 760 C CA . THR A 1 105 ? -2.077 -4.964 -17.800 1.00 93.19 105 THR A CA 1
ATOM 761 C C . THR A 1 105 ? -2.038 -6.395 -17.262 1.00 93.19 105 THR A C 1
ATOM 763 O O . THR A 1 105 ? -3.064 -7.064 -17.244 1.00 93.19 105 THR A O 1
ATOM 766 N N . GLY A 1 106 ? -0.875 -6.871 -16.815 1.00 92.94 106 GLY A N 1
ATOM 767 C CA . GLY A 1 106 ? -0.714 -8.218 -16.266 1.00 92.94 106 GLY A CA 1
ATOM 768 C C . GLY A 1 106 ? -0.579 -8.265 -14.743 1.00 92.94 106 GLY A C 1
ATOM 769 O O . GLY A 1 106 ? -0.112 -9.273 -14.227 1.00 92.94 106 GLY A O 1
ATOM 770 N N . ALA A 1 107 ? -0.967 -7.216 -14.007 1.00 97.38 107 ALA A N 1
ATOM 771 C CA . ALA A 1 107 ? -0.753 -7.157 -12.556 1.00 97.38 107 ALA A CA 1
ATOM 772 C C . ALA A 1 107 ? -1.364 -8.366 -11.822 1.00 97.38 107 ALA A C 1
ATOM 774 O O . ALA A 1 107 ? -0.754 -8.922 -10.911 1.00 97.38 107 ALA A O 1
ATOM 775 N N . ALA A 1 108 ? -2.527 -8.838 -12.283 1.00 96.25 108 ALA A N 1
ATOM 776 C CA . ALA A 1 108 ? -3.221 -9.999 -11.728 1.00 96.25 108 ALA A CA 1
ATOM 777 C C . ALA A 1 108 ? -2.407 -11.308 -11.779 1.00 96.25 108 ALA A C 1
ATOM 779 O O . ALA A 1 108 ? -2.704 -12.237 -11.032 1.00 96.25 108 ALA A O 1
ATOM 780 N N . THR A 1 109 ? -1.393 -11.403 -12.649 1.00 97.06 109 THR A N 1
ATOM 781 C CA . THR A 1 109 ? -0.574 -12.615 -12.817 1.00 97.06 109 THR A CA 1
ATOM 782 C C . THR A 1 109 ? 0.755 -12.563 -12.073 1.00 97.06 109 THR A C 1
ATOM 784 O O . THR A 1 109 ? 1.454 -13.569 -12.030 1.00 97.06 109 THR A O 1
ATOM 787 N N . VAL A 1 110 ? 1.146 -11.398 -11.553 1.00 98.00 110 VAL A N 1
ATOM 788 C CA . VAL A 1 110 ? 2.460 -11.184 -10.921 1.00 98.00 110 VAL A CA 1
ATOM 789 C C . VAL A 1 110 ? 2.375 -10.854 -9.436 1.00 98.00 110 VAL A C 1
ATOM 791 O O . VAL A 1 110 ? 3.399 -10.784 -8.765 1.00 98.00 110 VAL A O 1
ATOM 794 N N . LEU A 1 111 ? 1.163 -10.650 -8.927 1.00 98.31 111 LEU A N 1
ATOM 795 C CA . LEU A 1 111 ? 0.913 -10.322 -7.536 1.00 98.31 111 LEU A CA 1
ATOM 796 C C . LEU A 1 111 ? 0.392 -11.535 -6.756 1.00 98.31 111 LEU A C 1
ATOM 798 O O . LEU A 1 111 ? -0.558 -12.180 -7.219 1.00 98.31 111 LEU A O 1
ATOM 802 N N . PRO A 1 112 ? 0.915 -11.787 -5.543 1.00 98.25 112 PRO A N 1
ATOM 803 C CA . PRO A 1 112 ? 0.345 -12.768 -4.629 1.00 98.25 112 PRO A CA 1
ATOM 804 C C . PRO A 1 112 ? -1.146 -12.565 -4.391 1.00 98.25 112 PRO A C 1
ATOM 806 O O . PRO A 1 112 ? -1.584 -11.457 -4.087 1.00 98.25 112 PRO A O 1
ATOM 809 N N . GLY A 1 113 ? -1.956 -13.610 -4.579 1.00 95.50 113 GLY A N 1
ATOM 810 C CA . GLY A 1 113 ? -3.421 -13.529 -4.468 1.00 95.50 113 GLY A CA 1
ATOM 811 C C . GLY A 1 113 ? -4.124 -12.590 -5.469 1.00 95.50 113 GLY A C 1
ATOM 812 O O . GLY A 1 113 ? -5.313 -12.321 -5.313 1.00 95.50 113 GLY A O 1
ATOM 813 N N . GLY A 1 114 ? -3.429 -12.095 -6.499 1.00 95.44 114 GLY A N 1
ATOM 814 C CA . GLY A 1 114 ? -3.936 -11.070 -7.419 1.00 95.44 114 GLY A CA 1
ATOM 815 C C . GLY A 1 114 ? -4.864 -11.568 -8.530 1.00 95.44 114 GLY A C 1
ATOM 816 O O . GLY A 1 114 ? -5.357 -10.758 -9.310 1.00 95.44 114 GLY A O 1
ATOM 817 N N . ALA A 1 115 ? -5.134 -12.874 -8.624 1.00 95.06 115 ALA A N 1
ATOM 818 C CA . ALA A 1 115 ? -5.816 -13.485 -9.773 1.00 95.06 115 ALA A CA 1
ATOM 819 C C . ALA A 1 115 ? -7.220 -12.915 -10.072 1.00 95.06 115 ALA A C 1
ATOM 821 O O . ALA A 1 115 ? -7.680 -12.981 -11.211 1.00 95.06 115 ALA A O 1
ATOM 822 N N . ALA A 1 116 ? -7.905 -12.359 -9.067 1.00 94.94 116 ALA A N 1
ATOM 823 C CA . ALA A 1 116 ? -9.220 -11.737 -9.228 1.00 94.94 116 ALA A CA 1
ATOM 824 C C . ALA A 1 116 ? -9.158 -10.272 -9.704 1.00 94.94 116 ALA A C 1
ATOM 826 O O . ALA A 1 116 ? -10.191 -9.697 -10.054 1.00 94.94 116 ALA A O 1
ATOM 827 N N . PHE A 1 117 ? -7.976 -9.650 -9.708 1.00 96.56 117 PHE A N 1
ATOM 828 C CA . PHE A 1 117 ? -7.837 -8.220 -9.958 1.00 96.56 117 PHE A CA 1
ATOM 829 C C . PHE A 1 117 ? -8.161 -7.881 -11.404 1.00 96.56 117 PHE A C 1
ATOM 831 O O . PHE A 1 117 ? -7.641 -8.474 -12.346 1.00 96.56 117 PHE A O 1
ATOM 838 N N . THR A 1 118 ? -8.974 -6.846 -11.587 1.00 95.50 118 THR A N 1
ATOM 839 C CA . THR A 1 118 ? -9.110 -6.202 -12.894 1.00 95.50 118 THR A CA 1
ATOM 840 C C . THR A 1 118 ? -8.186 -4.995 -12.938 1.00 95.50 118 THR A C 1
ATOM 842 O O . THR A 1 118 ? -8.539 -3.915 -12.453 1.00 95.50 118 THR A O 1
ATOM 845 N N . ALA A 1 119 ? -7.000 -5.200 -13.507 1.00 95.44 119 ALA A N 1
ATOM 846 C CA . ALA A 1 119 ? -6.011 -4.163 -13.762 1.00 95.44 119 ALA A CA 1
ATOM 847 C C . ALA A 1 119 ? -6.092 -3.692 -15.217 1.00 95.44 119 ALA A C 1
ATOM 849 O O . ALA A 1 119 ? -6.232 -4.497 -16.138 1.00 95.44 119 ALA A O 1
ATOM 850 N N . GLN A 1 120 ? -5.998 -2.385 -15.429 1.00 94.38 120 GLN A N 1
ATOM 851 C CA . GLN A 1 120 ? -6.033 -1.790 -16.754 1.00 94.38 120 GLN A CA 1
ATOM 852 C C . GLN A 1 120 ? -4.928 -0.757 -16.882 1.00 94.38 120 GLN A C 1
ATOM 854 O O . GLN A 1 120 ? -4.877 0.217 -16.130 1.00 94.38 120 GLN A O 1
ATOM 859 N N . ARG A 1 121 ? -4.072 -0.941 -17.887 1.00 95.19 121 ARG A N 1
ATOM 860 C CA . ARG A 1 121 ? -3.170 0.114 -18.332 1.00 95.19 121 ARG A CA 1
ATOM 861 C C . ARG A 1 121 ? -3.973 1.183 -19.064 1.00 95.19 121 ARG A C 1
ATOM 863 O O . ARG A 1 121 ? -4.718 0.878 -19.992 1.00 95.19 121 ARG A O 1
ATOM 870 N N . ASP A 1 122 ? -3.808 2.431 -18.654 1.00 93.12 122 ASP A N 1
ATOM 871 C CA . ASP A 1 122 ? -4.562 3.564 -19.180 1.00 93.12 122 ASP A CA 1
ATOM 872 C C . ASP A 1 122 ? -3.726 4.842 -19.062 1.00 93.12 122 ASP A C 1
ATOM 874 O O . ASP A 1 122 ? -3.434 5.317 -17.965 1.00 93.12 122 ASP A O 1
ATOM 878 N N . LEU A 1 123 ? -3.353 5.405 -20.210 1.00 93.19 123 LEU A N 1
ATOM 879 C CA . LEU A 1 123 ? -2.558 6.630 -20.307 1.00 93.19 123 LEU A CA 1
ATOM 880 C C . LEU A 1 123 ? -3.371 7.847 -20.768 1.00 93.19 123 LEU A C 1
ATOM 882 O O . LEU A 1 123 ? -2.792 8.871 -21.127 1.00 93.19 123 LEU A O 1
ATOM 886 N N . VAL A 1 124 ? -4.700 7.748 -20.801 1.00 89.31 124 VAL A N 1
ATOM 887 C CA . VAL A 1 124 ? -5.558 8.824 -21.299 1.00 89.31 124 VAL A CA 1
ATOM 888 C C . VAL A 1 124 ? -5.659 9.955 -20.268 1.00 89.31 124 VAL A C 1
ATOM 890 O O . VAL A 1 124 ? -5.857 9.734 -19.071 1.00 89.31 124 VAL A O 1
ATOM 893 N N . ALA A 1 125 ? -5.509 11.194 -20.741 1.00 84.19 125 ALA A N 1
ATOM 894 C CA . ALA A 1 125 ? -5.670 12.408 -19.943 1.00 84.19 125 ALA A CA 1
ATOM 895 C C . ALA A 1 125 ? -7.1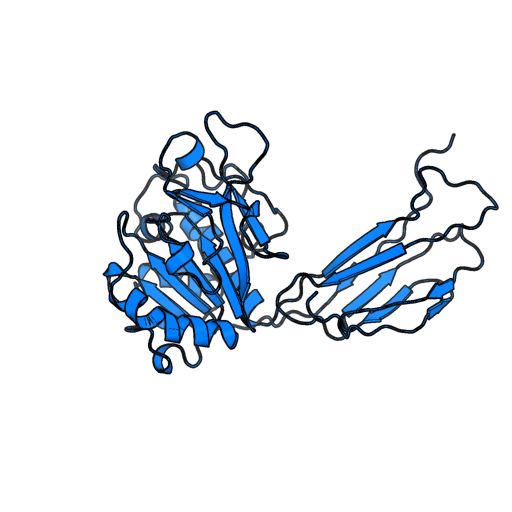62 12.774 -19.761 1.00 84.19 125 ALA A C 1
ATOM 897 O O . ALA A 1 125 ? -7.946 12.547 -20.682 1.00 84.19 125 ALA A O 1
ATOM 898 N N . PRO A 1 126 ? -7.561 13.381 -18.624 1.00 83.12 126 PRO A N 1
ATOM 899 C CA . PRO A 1 126 ? -6.701 13.888 -17.557 1.00 83.12 126 PRO A CA 1
ATOM 900 C C . PRO A 1 126 ? -6.240 12.815 -16.566 1.00 83.12 126 PRO A C 1
ATOM 902 O O . PRO A 1 126 ? -5.213 13.016 -15.932 1.00 83.12 126 PRO A O 1
ATOM 905 N N . GLY A 1 127 ? -6.911 11.660 -16.490 1.00 81.69 127 GLY A N 1
ATOM 906 C CA . GLY A 1 127 ? -6.678 10.660 -15.441 1.00 81.69 127 GLY A CA 1
ATOM 907 C C . GLY A 1 127 ? -5.230 10.174 -15.318 1.00 81.69 127 GLY A C 1
ATOM 908 O O . GLY A 1 127 ? -4.753 9.915 -14.219 1.00 81.69 127 GLY A O 1
ATOM 909 N N . ALA A 1 128 ? -4.486 10.081 -16.422 1.00 91.06 128 ALA A N 1
ATOM 910 C CA . ALA A 1 128 ? -3.088 9.655 -16.369 1.00 91.06 128 ALA A CA 1
ATOM 911 C C . ALA A 1 128 ? -2.153 10.680 -15.702 1.00 91.06 128 ALA A C 1
ATOM 913 O O . ALA A 1 128 ? -1.011 10.352 -15.401 1.00 91.06 128 ALA A O 1
ATOM 914 N N . ASN A 1 129 ? -2.625 11.903 -15.456 1.00 93.56 129 ASN A N 1
ATOM 915 C CA . ASN A 1 129 ? -1.896 13.007 -14.831 1.00 93.56 129 ASN A CA 1
ATOM 916 C C . ASN A 1 129 ? -2.585 13.538 -13.562 1.00 93.56 129 ASN A C 1
ATOM 918 O O . ASN A 1 129 ? -2.198 14.601 -13.086 1.00 93.56 129 ASN A O 1
ATOM 922 N N . ASP A 1 130 ? -3.585 12.823 -13.047 1.00 93.50 130 ASP A N 1
ATOM 923 C CA . ASP A 1 130 ? -4.439 13.250 -11.937 1.00 93.50 130 ASP A CA 1
ATOM 924 C C . ASP A 1 130 ? -4.512 12.126 -10.893 1.00 93.50 130 ASP A C 1
ATOM 926 O O . ASP A 1 130 ? -5.001 11.023 -11.171 1.00 93.50 130 ASP A O 1
ATOM 930 N N . VAL A 1 131 ? -3.951 12.384 -9.711 1.00 96.12 131 VAL A N 1
ATOM 931 C CA . VAL A 1 131 ? -3.861 11.446 -8.593 1.00 96.12 131 VAL A CA 1
ATOM 932 C C . VAL A 1 131 ? -4.460 12.090 -7.349 1.00 96.12 131 VAL A C 1
ATOM 934 O O . VAL A 1 131 ? -3.904 12.999 -6.736 1.00 96.12 131 VAL A O 1
ATOM 937 N N . ASN A 1 132 ? -5.579 11.526 -6.912 1.00 95.94 132 ASN A N 1
ATOM 938 C CA . ASN A 1 132 ? -6.337 11.994 -5.768 1.00 95.94 132 ASN A CA 1
ATOM 939 C C . ASN A 1 132 ? -6.105 11.116 -4.536 1.00 95.94 132 ASN A C 1
ATOM 941 O O . ASN A 1 132 ? -5.932 9.895 -4.621 1.00 95.94 132 ASN A O 1
ATOM 945 N N . VAL A 1 133 ? -6.184 11.744 -3.364 1.00 96.56 133 VAL A N 1
ATOM 946 C CA . VAL A 1 133 ? -6.205 11.049 -2.075 1.00 96.56 133 VAL A CA 1
ATOM 947 C C . VAL A 1 133 ? -7.585 10.427 -1.861 1.00 96.56 133 VAL A C 1
ATOM 949 O O . VAL A 1 133 ? -8.603 11.107 -2.001 1.00 96.56 133 VAL A O 1
ATOM 952 N N . LEU A 1 134 ? -7.617 9.137 -1.515 1.00 94.62 134 LEU A N 1
ATOM 953 C CA . LEU A 1 134 ? -8.828 8.441 -1.072 1.00 94.62 134 LEU A CA 1
ATOM 954 C C . LEU A 1 134 ? -8.832 8.239 0.447 1.00 94.62 134 LEU A C 1
ATOM 956 O O . LEU A 1 134 ? -9.851 8.469 1.093 1.00 94.62 134 LEU A O 1
ATOM 960 N N . ASP A 1 135 ? -7.683 7.861 1.010 1.00 92.88 135 ASP A N 1
ATOM 961 C CA . ASP A 1 135 ? -7.485 7.682 2.448 1.00 92.88 135 ASP A CA 1
ATOM 962 C C . ASP A 1 135 ? -6.419 8.655 2.966 1.00 92.88 135 ASP A C 1
ATOM 964 O O . ASP A 1 135 ? -5.215 8.423 2.846 1.00 92.88 135 ASP A O 1
ATOM 968 N N . ALA A 1 136 ? -6.876 9.755 3.567 1.00 92.62 136 ALA A N 1
ATOM 969 C CA . ALA A 1 136 ? -6.005 10.774 4.149 1.00 92.62 136 ALA A CA 1
ATOM 970 C C . ALA A 1 136 ? -5.299 10.323 5.441 1.00 92.62 136 ALA A C 1
ATOM 972 O O . ALA A 1 136 ? -4.378 10.997 5.902 1.00 92.62 136 ALA A O 1
ATOM 973 N N . THR A 1 137 ? -5.736 9.212 6.043 1.00 86.38 137 THR A N 1
ATOM 974 C CA . THR A 1 137 ? -5.145 8.663 7.272 1.00 86.38 137 THR A CA 1
ATOM 975 C C . THR A 1 137 ? -4.017 7.676 6.992 1.00 86.38 137 THR A C 1
ATOM 977 O O . THR A 1 137 ? -3.216 7.398 7.883 1.00 86.38 137 THR A O 1
ATOM 980 N N . SER A 1 138 ? -3.912 7.187 5.753 1.00 92.25 138 SER A N 1
ATOM 981 C CA . SER A 1 138 ? -2.846 6.281 5.341 1.00 92.25 138 SER A CA 1
ATOM 982 C C . SER A 1 138 ? -1.462 6.908 5.562 1.00 92.25 138 SER A C 1
ATOM 984 O O . SER A 1 138 ? -1.236 8.035 5.113 1.00 92.25 138 SER A O 1
ATOM 986 N N . PRO A 1 139 ? -0.484 6.172 6.126 1.00 92.44 139 PRO A N 1
ATOM 987 C CA . PRO A 1 139 ? 0.897 6.644 6.242 1.00 92.44 139 PRO A CA 1
ATOM 988 C C . PRO A 1 139 ? 1.581 6.940 4.899 1.00 92.44 139 PRO A C 1
ATOM 990 O O . PRO A 1 139 ? 2.571 7.663 4.870 1.00 92.44 139 PRO A O 1
ATOM 993 N N . VAL A 1 140 ? 1.056 6.434 3.774 1.00 97.44 140 VAL A N 1
ATOM 994 C CA . VAL A 1 140 ? 1.515 6.847 2.434 1.00 97.44 140 VAL A CA 1
ATOM 995 C C . VAL A 1 140 ? 1.196 8.325 2.186 1.00 97.44 140 VAL A C 1
ATOM 997 O O . VAL A 1 140 ? 2.013 9.057 1.627 1.00 97.44 140 VAL A O 1
ATOM 1000 N N . VAL A 1 141 ? 0.004 8.760 2.606 1.00 97.94 141 VAL A N 1
ATOM 1001 C CA . VAL A 1 141 ? -0.514 10.118 2.406 1.00 97.94 141 VAL A CA 1
ATOM 1002 C C . VAL A 1 141 ? -0.059 11.055 3.513 1.00 97.94 141 VAL A C 1
ATOM 1004 O O . VAL A 1 141 ? 0.344 12.170 3.217 1.00 97.94 141 VAL A O 1
ATOM 1007 N N . ASN A 1 142 ? -0.099 10.621 4.769 1.00 94.06 142 ASN A N 1
ATOM 1008 C CA . ASN A 1 142 ? 0.285 11.408 5.934 1.00 94.06 142 ASN A CA 1
ATOM 1009 C C . ASN A 1 142 ? 1.375 10.667 6.715 1.00 94.06 142 ASN A C 1
ATOM 1011 O O . ASN A 1 142 ? 1.116 10.044 7.746 1.00 94.06 142 ASN A O 1
ATOM 1015 N N . GLY A 1 143 ? 2.583 10.681 6.157 1.00 93.31 143 GLY A N 1
ATOM 1016 C CA . GLY A 1 143 ? 3.735 9.955 6.679 1.00 93.31 143 GLY A CA 1
ATOM 1017 C C . GLY A 1 143 ? 4.861 10.872 7.159 1.00 93.31 143 GLY A C 1
ATOM 1018 O O . GLY A 1 143 ? 4.798 12.095 7.016 1.00 93.31 143 GLY A O 1
ATOM 1019 N N . PRO A 1 144 ? 5.929 10.292 7.729 1.00 92.75 144 PRO A N 1
ATOM 1020 C CA . PRO A 1 144 ? 7.032 11.049 8.322 1.00 92.75 144 PRO A CA 1
ATOM 1021 C C . PRO A 1 144 ? 7.824 11.907 7.322 1.00 92.75 144 PRO A C 1
ATOM 1023 O O . PRO A 1 144 ? 8.493 12.847 7.746 1.00 92.75 144 PRO A O 1
ATOM 1026 N N . ALA A 1 145 ? 7.755 11.628 6.015 1.00 96.12 145 ALA A N 1
ATOM 1027 C CA . ALA A 1 145 ? 8.410 12.441 4.988 1.00 96.12 145 ALA A CA 1
ATOM 1028 C C . ALA A 1 145 ? 7.536 13.599 4.470 1.00 96.12 145 ALA A C 1
ATOM 1030 O O . ALA A 1 145 ? 7.982 14.381 3.633 1.00 96.12 145 ALA A O 1
ATOM 1031 N N . GLY A 1 146 ? 6.305 13.739 4.973 1.00 97.00 146 GLY A N 1
ATOM 1032 C CA . GLY A 1 146 ? 5.392 14.827 4.632 1.00 97.00 146 GLY A CA 1
ATOM 1033 C C . GLY A 1 146 ? 3.992 14.346 4.262 1.00 97.00 146 GLY A C 1
ATOM 1034 O O . GLY A 1 146 ? 3.675 13.156 4.333 1.00 97.00 146 GLY A O 1
ATOM 1035 N N . VAL A 1 147 ? 3.156 15.304 3.853 1.00 97.25 147 VAL A N 1
ATOM 1036 C CA . VAL A 1 147 ? 1.737 15.084 3.549 1.00 97.25 147 VAL A CA 1
ATOM 1037 C C . VAL A 1 147 ? 1.468 15.251 2.055 1.00 97.25 147 VAL A C 1
ATOM 1039 O O . VAL A 1 147 ? 1.852 16.258 1.460 1.00 97.25 147 VAL A O 1
ATOM 1042 N N . LEU A 1 148 ? 0.776 14.282 1.462 1.00 98.31 148 LEU A N 1
ATOM 1043 C CA . LEU A 1 148 ? 0.259 14.338 0.100 1.00 98.31 148 LEU A CA 1
ATOM 1044 C C . LEU A 1 148 ? -1.141 14.963 0.086 1.00 98.31 148 LEU A C 1
ATOM 1046 O O . LEU A 1 148 ? -1.976 14.705 0.951 1.00 98.31 148 LEU A O 1
ATOM 1050 N N . SER A 1 149 ? -1.412 15.762 -0.940 1.00 97.62 149 SER A N 1
ATOM 1051 C CA . SER A 1 149 ? -2.751 16.246 -1.285 1.00 97.62 149 SER A CA 1
ATOM 1052 C C . SER A 1 149 ? -3.217 15.627 -2.600 1.00 97.62 149 SER A C 1
ATOM 1054 O O . SER A 1 149 ? -2.406 15.106 -3.370 1.00 97.62 149 SER A O 1
ATOM 1056 N N . SER A 1 150 ? -4.501 15.797 -2.916 1.00 96.56 150 SER A N 1
ATOM 1057 C CA . SER A 1 150 ? -5.106 15.431 -4.206 1.00 96.56 150 SER A CA 1
ATOM 1058 C C . SER A 1 150 ? -4.612 16.234 -5.420 1.00 96.56 150 SER A C 1
ATOM 1060 O O . SER A 1 150 ? -5.252 16.219 -6.456 1.00 96.56 150 SER A O 1
ATOM 1062 N N . THR A 1 151 ? -3.526 16.992 -5.276 1.00 96.44 151 THR A N 1
ATOM 1063 C CA . THR A 1 151 ? -2.856 17.699 -6.379 1.00 96.44 151 THR A CA 1
ATOM 1064 C C . THR A 1 151 ? -1.340 17.516 -6.351 1.00 96.44 151 THR A C 1
ATOM 1066 O O . THR A 1 151 ? -0.619 18.025 -7.203 1.00 96.44 151 THR A O 1
ATOM 1069 N N . SER A 1 152 ? -0.820 16.866 -5.308 1.00 97.12 152 SER A N 1
ATOM 1070 C CA . SER A 1 152 ? 0.612 16.842 -5.000 1.00 97.12 152 SER A CA 1
ATOM 1071 C C . SER A 1 152 ? 1.416 15.943 -5.941 1.00 97.12 152 SER A C 1
ATOM 1073 O O . SER A 1 152 ? 2.618 16.137 -6.100 1.00 97.12 152 SER A O 1
ATOM 1075 N N . LEU A 1 153 ? 0.745 14.985 -6.585 1.00 97.81 153 LEU A N 1
ATOM 1076 C CA . LEU A 1 153 ? 1.339 14.029 -7.515 1.00 97.81 153 LEU A CA 1
ATOM 1077 C C . LEU A 1 153 ? 0.889 14.260 -8.966 1.00 97.81 153 LEU A C 1
ATOM 1079 O O . LEU A 1 153 ? 1.164 13.422 -9.822 1.00 97.81 153 LEU A O 1
ATOM 1083 N N . ASP A 1 154 ? 0.235 15.380 -9.268 1.00 96.50 154 ASP A N 1
ATOM 1084 C CA . ASP A 1 154 ? -0.354 15.655 -10.582 1.00 96.50 154 ASP A CA 1
ATOM 1085 C C . ASP A 1 154 ? 0.652 16.210 -11.595 1.00 96.50 154 ASP A C 1
ATOM 1087 O O . ASP A 1 154 ? 1.676 16.795 -11.244 1.00 96.50 154 ASP A O 1
ATOM 1091 N N . GLY A 1 155 ? 0.331 16.072 -12.884 1.00 94.38 155 GLY A N 1
ATOM 1092 C CA . GLY A 1 155 ? 1.059 16.740 -13.968 1.00 94.38 155 GLY A CA 1
ATOM 1093 C C . GLY A 1 155 ? 2.427 16.140 -14.307 1.00 94.38 155 GLY A C 1
ATOM 1094 O O . GLY A 1 155 ? 3.247 16.810 -14.931 1.00 94.38 155 GLY A O 1
ATOM 1095 N N . GLY A 1 156 ? 2.688 14.879 -13.947 1.00 93.06 156 GLY A N 1
ATOM 1096 C CA . GLY A 1 156 ? 3.983 14.214 -14.149 1.00 93.06 156 GLY A CA 1
ATOM 1097 C C . GLY A 1 156 ? 4.363 13.876 -15.594 1.00 93.06 156 GLY A C 1
ATOM 1098 O O . GLY A 1 156 ? 5.365 13.195 -15.812 1.00 93.06 156 GLY A O 1
ATOM 1099 N N . GLY A 1 157 ? 3.571 14.282 -16.590 1.00 89.31 157 GLY A N 1
ATOM 1100 C CA . GLY A 1 157 ? 3.614 13.739 -17.953 1.00 89.31 157 GLY A CA 1
ATOM 1101 C C . GLY A 1 157 ? 2.890 12.393 -18.028 1.00 89.31 157 GLY A C 1
ATOM 1102 O O . GLY A 1 157 ? 2.080 12.195 -18.930 1.00 89.31 157 GLY A O 1
ATOM 1103 N N . PHE A 1 158 ? 3.114 11.542 -17.020 1.00 93.75 158 PHE A N 1
ATOM 1104 C CA . PHE A 1 158 ? 2.221 10.486 -16.548 1.00 93.75 158 PHE A CA 1
ATOM 1105 C C . PHE A 1 158 ? 2.417 10.328 -15.032 1.00 93.75 158 PHE A C 1
ATOM 1107 O O . PHE A 1 158 ? 3.462 9.871 -14.577 1.00 93.75 158 PHE A O 1
ATOM 1114 N N . SER A 1 159 ? 1.423 10.711 -14.241 1.00 95.88 159 SER A N 1
ATOM 1115 C CA . SER A 1 159 ? 1.388 10.483 -12.791 1.00 95.88 159 SER A CA 1
ATOM 1116 C C . SER A 1 159 ? 0.900 9.075 -12.435 1.00 95.88 159 SER A C 1
ATOM 1118 O O . SER A 1 159 ? 1.216 8.559 -11.367 1.00 95.88 159 SER A O 1
ATOM 1120 N N . SER A 1 160 ? 0.165 8.418 -13.338 1.00 95.75 160 SER A N 1
ATOM 1121 C CA . SER A 1 160 ? -0.217 7.009 -13.225 1.00 95.75 160 SER A CA 1
ATOM 1122 C C . SER A 1 160 ? -0.249 6.335 -14.598 1.00 95.75 160 SER A C 1
ATOM 1124 O O . SER A 1 160 ? -0.591 6.955 -15.604 1.00 95.75 160 SER A O 1
ATOM 1126 N N . HIS A 1 161 ? 0.101 5.049 -14.653 1.00 96.50 161 HIS A N 1
ATOM 1127 C CA . HIS A 1 161 ? 0.120 4.267 -15.896 1.00 96.50 161 HIS A CA 1
ATOM 1128 C C . HIS A 1 161 ? -1.143 3.428 -16.130 1.00 96.50 161 HIS A C 1
ATOM 1130 O O . HIS A 1 161 ? -1.269 2.729 -17.137 1.00 96.50 161 HIS A O 1
ATOM 1136 N N . GLY A 1 162 ? -2.096 3.494 -15.211 1.00 95.31 162 GLY A N 1
ATOM 1137 C CA . GLY A 1 162 ? -3.307 2.697 -15.248 1.00 95.31 162 GLY A CA 1
ATOM 1138 C C . GLY A 1 162 ? -4.001 2.720 -13.904 1.00 95.31 162 GLY A C 1
ATOM 1139 O O . GLY A 1 162 ? -3.856 3.686 -13.158 1.00 95.31 162 GLY A O 1
ATOM 1140 N N . TYR A 1 163 ? -4.760 1.671 -13.618 1.00 95.56 163 TYR A N 1
ATOM 1141 C CA . TYR A 1 163 ? -5.436 1.476 -12.344 1.00 95.56 163 TYR A CA 1
ATOM 1142 C C . TYR A 1 163 ? -5.813 0.010 -12.121 1.00 95.56 163 TYR A C 1
ATOM 1144 O O . TYR A 1 163 ? -5.844 -0.796 -13.052 1.00 95.56 163 TYR A O 1
ATOM 1152 N N . VAL A 1 164 ? -6.186 -0.307 -10.883 1.00 96.25 164 VAL A N 1
ATOM 1153 C CA . VAL A 1 164 ? -6.903 -1.533 -10.513 1.00 96.25 164 VAL A CA 1
ATOM 1154 C C . VAL A 1 164 ? -8.287 -1.163 -9.993 1.00 96.25 164 VAL A C 1
ATOM 1156 O O . VAL A 1 164 ? -8.466 -0.157 -9.304 1.00 96.25 164 VAL A O 1
ATOM 1159 N N . ARG A 1 165 ? -9.299 -1.957 -10.340 1.00 94.06 165 ARG A N 1
ATOM 1160 C CA . ARG A 1 165 ? -10.670 -1.741 -9.866 1.00 94.06 165 ARG A CA 1
ATOM 1161 C C . ARG A 1 165 ? -10.819 -2.128 -8.394 1.00 94.06 165 ARG A C 1
ATOM 1163 O O . ARG A 1 165 ? -10.582 -3.280 -8.033 1.00 94.06 165 ARG A O 1
ATOM 1170 N N . ALA A 1 166 ? -11.287 -1.194 -7.567 1.00 93.06 166 ALA A N 1
ATOM 1171 C CA . ALA A 1 166 ? -11.457 -1.409 -6.129 1.00 93.06 166 ALA A CA 1
ATOM 1172 C C . ALA A 1 166 ? -12.388 -2.580 -5.780 1.00 93.06 166 ALA A C 1
ATOM 1174 O O . ALA A 1 166 ? -12.121 -3.312 -4.834 1.00 93.06 166 ALA A O 1
ATOM 1175 N N . ASP A 1 167 ? -13.448 -2.798 -6.563 1.00 92.25 167 ASP A N 1
ATOM 1176 C CA . ASP A 1 167 ? -14.422 -3.872 -6.328 1.00 92.25 167 ASP A CA 1
ATOM 1177 C C . ASP A 1 167 ? -13.885 -5.281 -6.632 1.00 92.25 167 ASP A C 1
ATOM 1179 O O . ASP A 1 167 ? -14.585 -6.267 -6.428 1.00 92.25 167 ASP A O 1
ATOM 1183 N N . THR A 1 168 ? -12.642 -5.376 -7.108 1.00 94.69 168 THR A N 1
ATOM 1184 C CA . THR A 1 168 ? -11.956 -6.645 -7.387 1.00 94.69 168 THR A CA 1
ATOM 1185 C C . THR A 1 168 ? -10.893 -6.998 -6.350 1.00 94.69 168 THR A C 1
ATOM 1187 O O . THR A 1 168 ? -10.289 -8.065 -6.433 1.00 94.69 168 THR A O 1
ATOM 1190 N N . LEU A 1 169 ? -10.662 -6.115 -5.372 1.00 94.31 169 LEU A N 1
ATOM 1191 C CA . LEU A 1 169 ? -9.724 -6.361 -4.282 1.00 94.31 169 LEU A CA 1
ATOM 1192 C C . LEU A 1 169 ? -10.333 -7.283 -3.215 1.00 94.31 169 LEU A C 1
ATOM 1194 O O . LEU A 1 169 ? -11.555 -7.294 -3.037 1.00 94.31 169 LEU A O 1
ATOM 1198 N N . PRO A 1 170 ? -9.506 -8.036 -2.465 1.00 92.00 170 PRO A N 1
ATOM 1199 C CA . PRO A 1 170 ? -9.980 -8.773 -1.303 1.00 92.00 170 PRO A CA 1
ATOM 1200 C C . PRO A 1 170 ? -10.600 -7.828 -0.267 1.00 92.00 170 PRO A C 1
ATOM 1202 O O . PRO A 1 170 ? -10.245 -6.649 -0.161 1.00 92.00 170 PRO A O 1
ATOM 1205 N N . ALA A 1 171 ? -11.512 -8.368 0.541 1.00 85.81 171 ALA A N 1
ATOM 1206 C CA . ALA A 1 171 ? -12.067 -7.644 1.677 1.00 85.81 171 ALA A CA 1
ATOM 1207 C C . ALA A 1 171 ? -10.944 -7.168 2.619 1.00 85.81 171 ALA A C 1
ATOM 1209 O O . ALA A 1 171 ? -9.972 -7.882 2.850 1.00 85.81 171 ALA A O 1
ATOM 1210 N N . GLY A 1 172 ? -11.079 -5.953 3.154 1.00 85.12 172 GLY A N 1
ATOM 1211 C CA . GLY A 1 172 ? -10.082 -5.352 4.048 1.00 85.12 172 GLY A CA 1
ATOM 1212 C C . GLY A 1 172 ? -8.908 -4.656 3.346 1.00 85.12 172 GLY A C 1
ATOM 1213 O O . GLY A 1 172 ? -8.112 -4.011 4.027 1.00 85.12 172 GLY A O 1
ATOM 1214 N N . ALA A 1 173 ? -8.813 -4.717 2.011 1.00 92.62 173 ALA A N 1
ATOM 1215 C CA . ALA A 1 173 ? -7.787 -3.987 1.269 1.00 92.62 173 ALA A CA 1
ATOM 1216 C C . ALA A 1 173 ? -7.841 -2.471 1.541 1.00 92.62 173 ALA A C 1
ATOM 1218 O O . ALA A 1 173 ? -8.908 -1.849 1.533 1.00 92.62 173 ALA A O 1
ATOM 1219 N N . LYS A 1 174 ? -6.667 -1.869 1.746 1.00 92.88 174 LYS A N 1
ATOM 1220 C CA . LYS A 1 174 ? -6.477 -0.432 1.953 1.00 92.88 174 LYS A CA 1
ATOM 1221 C C . LYS A 1 174 ? -6.427 0.277 0.619 1.00 92.88 174 LYS A C 1
ATOM 1223 O O . LYS A 1 174 ? -5.527 0.046 -0.183 1.00 92.88 174 LYS A O 1
ATOM 1228 N N . GLN A 1 175 ? -7.387 1.157 0.396 1.00 95.31 175 GLN A N 1
ATOM 1229 C CA . GLN A 1 175 ? -7.526 1.926 -0.831 1.00 95.31 175 GLN A CA 1
ATOM 1230 C C . GLN A 1 175 ? -6.978 3.337 -0.587 1.00 95.31 175 GLN A C 1
ATOM 1232 O O . GLN A 1 175 ? -7.580 4.094 0.166 1.00 95.31 175 GLN A O 1
ATOM 1237 N N . ILE A 1 176 ? -5.824 3.678 -1.168 1.00 97.94 176 ILE A N 1
ATOM 1238 C CA . ILE A 1 176 ? -5.022 4.822 -0.697 1.00 97.94 176 ILE A CA 1
ATOM 1239 C C . ILE A 1 176 ? -5.095 5.999 -1.670 1.00 97.94 176 ILE A C 1
ATOM 1241 O O . ILE A 1 176 ? -5.560 7.083 -1.315 1.00 97.94 176 ILE A O 1
ATOM 1245 N N . LEU A 1 177 ? -4.638 5.778 -2.904 1.00 98.25 177 LEU A N 1
ATOM 1246 C CA . LEU A 1 177 ? -4.638 6.774 -3.974 1.00 98.25 177 LEU A CA 1
ATOM 1247 C C . LEU A 1 177 ? -5.468 6.261 -5.141 1.00 98.25 177 LEU A C 1
ATOM 1249 O O . LEU A 1 177 ? -5.435 5.070 -5.474 1.00 98.25 177 LEU A O 1
ATOM 1253 N N . TRP A 1 178 ? -6.173 7.170 -5.801 1.00 95.75 178 TRP A N 1
ATOM 1254 C CA . TRP A 1 178 ? -7.027 6.854 -6.939 1.00 95.75 178 TRP A CA 1
ATOM 1255 C C . TRP A 1 178 ? -6.893 7.903 -8.043 1.00 95.75 178 TRP A C 1
ATOM 1257 O O . TRP A 1 178 ? -6.376 8.993 -7.814 1.00 95.75 178 TRP A O 1
ATOM 1267 N N . ARG A 1 179 ? -7.358 7.571 -9.247 1.00 92.31 179 ARG A N 1
ATOM 1268 C CA . ARG A 1 179 ? -7.412 8.501 -10.384 1.00 92.31 179 ARG A CA 1
ATOM 1269 C C . ARG A 1 179 ? -8.843 8.679 -10.893 1.00 92.31 179 ARG A C 1
ATOM 1271 O O . ARG A 1 179 ? -9.580 7.688 -10.955 1.00 92.31 179 ARG A O 1
ATOM 1278 N N . PRO A 1 180 ? -9.240 9.889 -11.310 1.00 85.50 180 PRO A N 1
ATOM 1279 C CA . PRO A 1 180 ? -10.523 10.115 -11.949 1.00 85.50 180 PRO A CA 1
ATOM 1280 C C . PRO A 1 180 ? -10.470 9.731 -13.432 1.00 85.50 180 PRO A C 1
ATOM 1282 O O . PRO A 1 180 ? -9.402 9.627 -14.041 1.00 85.50 180 PRO A O 1
ATOM 1285 N N . ASP A 1 181 ? -11.642 9.506 -14.020 1.00 71.81 181 ASP A N 1
ATOM 1286 C CA . ASP A 1 181 ? -11.784 9.220 -15.446 1.00 71.81 181 ASP A CA 1
ATOM 1287 C C . ASP A 1 181 ? -12.246 10.456 -16.227 1.00 71.81 181 ASP A C 1
ATOM 1289 O O . ASP A 1 181 ? -13.178 11.136 -15.785 1.00 71.81 181 ASP A O 1
ATOM 1293 N N . PRO A 1 182 ? -11.714 10.717 -17.431 1.00 59.81 182 PRO A N 1
ATOM 1294 C CA . PRO A 1 182 ? -12.471 11.429 -18.455 1.00 59.81 182 PRO A CA 1
ATOM 1295 C C . PRO A 1 182 ? -13.681 10.598 -18.915 1.00 59.81 182 PRO A C 1
ATOM 1297 O O . PRO A 1 182 ? -13.589 9.811 -19.850 1.00 59.81 182 PRO A O 1
ATOM 1300 N N . GLY A 1 183 ? -14.849 10.826 -18.311 1.00 59.56 183 GLY A N 1
ATOM 1301 C CA . GLY A 1 183 ? -16.133 10.473 -18.934 1.00 59.56 183 GLY A CA 1
ATOM 1302 C C . GLY A 1 183 ? -16.927 9.301 -18.349 1.00 59.56 183 GLY A C 1
ATOM 1303 O O . GLY A 1 183 ? -18.027 9.063 -18.839 1.00 59.56 183 GLY A O 1
ATOM 1304 N N . ASP A 1 184 ? -16.470 8.628 -17.291 1.00 54.19 184 ASP A N 1
ATOM 1305 C CA . ASP A 1 184 ? -17.304 7.693 -16.517 1.00 54.19 184 ASP A CA 1
ATOM 1306 C C . ASP A 1 184 ? -17.410 8.141 -15.055 1.00 54.19 184 ASP A C 1
ATOM 1308 O O . ASP A 1 184 ? -16.509 7.966 -14.229 1.00 54.19 184 ASP A O 1
ATOM 1312 N N . ALA A 1 185 ? -18.539 8.778 -14.753 1.00 51.97 185 ALA A N 1
ATOM 1313 C CA . ALA A 1 185 ? -18.885 9.237 -13.426 1.00 51.97 185 ALA A CA 1
ATOM 1314 C C . ALA A 1 185 ? -19.448 8.075 -12.589 1.00 51.97 185 ALA A C 1
ATOM 1316 O O . ALA A 1 185 ? -20.486 7.498 -12.906 1.00 51.97 185 ALA A O 1
ATOM 1317 N N . SER A 1 186 ? -18.843 7.866 -11.418 1.00 51.91 186 SER A N 1
ATOM 1318 C CA . SER A 1 186 ? -19.525 7.556 -10.146 1.00 51.91 186 SER A CA 1
ATOM 1319 C C . SER A 1 186 ? -19.770 6.112 -9.678 1.00 51.91 186 SER A C 1
ATOM 1321 O O . SER A 1 186 ? -20.305 5.974 -8.582 1.00 51.91 186 SER A O 1
ATOM 1323 N N . SER A 1 187 ? -19.336 5.040 -10.361 1.00 56.47 187 SER A N 1
ATOM 1324 C CA . SER A 1 187 ? -19.577 3.674 -9.819 1.00 56.47 187 SER A CA 1
ATOM 1325 C C . SER A 1 187 ? -18.353 2.814 -9.483 1.00 56.47 187 SER A C 1
ATOM 1327 O O . SER A 1 187 ? -18.506 1.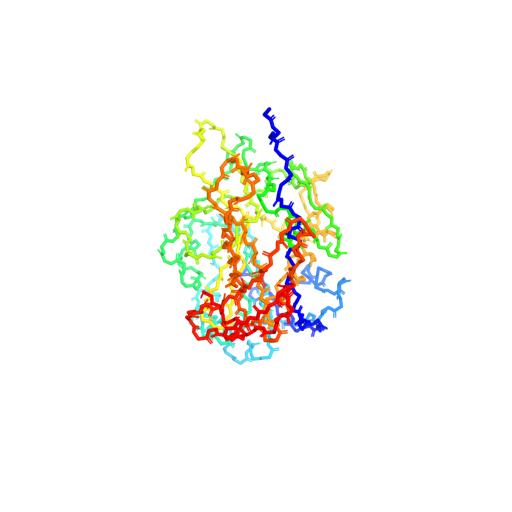820 -8.774 1.00 56.47 187 SER A O 1
ATOM 1329 N N . ARG A 1 188 ? -17.140 3.147 -9.949 1.00 74.06 188 ARG A N 1
ATOM 1330 C CA . ARG A 1 188 ? -15.953 2.288 -9.762 1.00 74.06 188 ARG A CA 1
ATOM 1331 C C . ARG A 1 188 ? -14.731 3.109 -9.381 1.00 74.06 188 ARG A C 1
ATOM 1333 O O . ARG A 1 188 ? -14.230 3.886 -10.188 1.00 74.06 188 ARG A O 1
ATOM 1340 N N . ILE A 1 189 ? -14.235 2.905 -8.163 1.00 85.25 189 ILE A N 1
ATOM 1341 C CA . ILE A 1 189 ? -12.986 3.516 -7.700 1.00 85.25 189 ILE A CA 1
ATOM 1342 C C . ILE A 1 189 ? -11.815 2.849 -8.438 1.00 85.25 189 ILE A C 1
ATOM 1344 O O . ILE A 1 189 ? -11.700 1.620 -8.474 1.00 85.25 189 ILE A O 1
ATOM 1348 N N . ARG A 1 190 ? -10.966 3.678 -9.050 1.00 92.12 190 ARG A N 1
ATOM 1349 C CA . ARG A 1 190 ? -9.812 3.278 -9.865 1.00 92.12 190 ARG A CA 1
ATOM 1350 C C . ARG A 1 190 ? -8.535 3.548 -9.095 1.00 92.12 190 ARG A C 1
ATOM 1352 O O . ARG A 1 190 ? -8.047 4.675 -9.056 1.00 92.12 190 ARG A O 1
ATOM 1359 N N . LEU A 1 191 ? -8.033 2.514 -8.444 1.00 96.56 191 LEU A N 1
ATOM 1360 C CA . LEU A 1 191 ? -6.926 2.625 -7.513 1.00 96.56 191 LEU A CA 1
ATOM 1361 C C . LEU A 1 191 ? -5.603 2.654 -8.256 1.00 96.56 191 LEU A C 1
ATOM 1363 O O . LEU A 1 191 ? -5.363 1.840 -9.146 1.00 96.56 191 LEU A O 1
ATOM 1367 N N . VAL A 1 192 ? -4.749 3.579 -7.842 1.00 98.06 192 VAL A N 1
ATOM 1368 C CA . VAL A 1 192 ? -3.377 3.714 -8.336 1.00 98.06 192 VAL A CA 1
ATOM 1369 C C . VAL A 1 192 ? -2.355 3.408 -7.248 1.00 98.06 192 VAL A C 1
ATOM 1371 O O . VAL A 1 192 ? -1.203 3.148 -7.561 1.00 98.06 192 VAL A O 1
ATOM 1374 N N . THR A 1 193 ? -2.757 3.385 -5.973 1.00 98.81 193 THR A N 1
ATOM 1375 C CA . THR A 1 193 ? -1.976 2.806 -4.872 1.00 98.81 193 THR A CA 1
ATOM 1376 C C . THR A 1 193 ? -2.925 2.175 -3.860 1.00 98.81 193 THR A C 1
ATOM 1378 O O . THR A 1 193 ? -3.888 2.811 -3.425 1.00 98.81 193 THR A O 1
ATOM 1381 N N . PHE A 1 194 ? -2.665 0.924 -3.492 1.00 98.44 194 PHE A N 1
ATOM 1382 C CA . PHE A 1 194 ? -3.443 0.181 -2.504 1.00 98.44 194 PHE A CA 1
ATOM 1383 C C . PHE A 1 194 ? -2.584 -0.896 -1.843 1.00 98.44 194 PHE A C 1
ATOM 1385 O O . PHE A 1 194 ? -1.532 -1.265 -2.366 1.00 98.44 194 PHE A O 1
ATOM 1392 N N . ALA A 1 195 ? -3.045 -1.405 -0.705 1.00 97.44 195 ALA A N 1
ATOM 1393 C CA . ALA A 1 195 ? -2.405 -2.516 -0.015 1.00 97.44 195 ALA A CA 1
ATOM 1394 C C . ALA A 1 195 ? -3.417 -3.585 0.399 1.00 97.44 195 ALA A C 1
ATOM 1396 O O . ALA A 1 195 ? -4.584 -3.277 0.640 1.00 97.44 195 ALA A O 1
ATOM 1397 N N . TYR A 1 196 ? -2.990 -4.838 0.492 1.00 95.38 196 TYR A N 1
ATOM 1398 C CA . TYR A 1 196 ? -3.828 -5.938 0.967 1.00 95.38 196 TYR A CA 1
ATOM 1399 C C . TYR A 1 196 ? -2.990 -7.022 1.647 1.00 95.38 196 TYR A C 1
ATOM 1401 O O . TYR A 1 196 ? -1.828 -7.230 1.298 1.00 95.38 196 TYR A O 1
ATOM 1409 N N . ALA A 1 197 ? -3.592 -7.703 2.622 1.00 92.69 197 ALA A N 1
ATOM 1410 C CA . ALA A 1 197 ? -2.966 -8.814 3.330 1.00 92.69 197 ALA A CA 1
ATOM 1411 C C . ALA A 1 197 ? -2.864 -10.059 2.437 1.00 92.69 197 ALA A C 1
ATOM 1413 O O . ALA A 1 197 ? -3.769 -10.339 1.644 1.00 92.69 197 ALA A O 1
ATOM 1414 N N . HIS A 1 198 ? -1.787 -10.825 2.598 1.00 93.38 198 HIS A N 1
ATOM 1415 C CA . HIS A 1 198 ? -1.608 -12.119 1.950 1.00 93.38 198 HIS A CA 1
ATOM 1416 C C . HIS A 1 198 ? -0.718 -13.019 2.820 1.00 93.38 198 HIS A C 1
ATOM 1418 O O . HIS A 1 198 ? 0.460 -12.725 3.012 1.00 93.38 198 HIS A O 1
ATOM 1424 N N . GLY A 1 199 ? -1.285 -14.112 3.342 1.00 92.00 199 GLY A N 1
ATOM 1425 C CA . GLY A 1 199 ? -0.654 -14.885 4.417 1.00 92.00 199 GLY A CA 1
ATOM 1426 C C . GLY A 1 199 ? -0.344 -13.990 5.619 1.00 92.00 199 GLY A C 1
ATOM 1427 O O . GLY A 1 199 ? -1.177 -13.161 5.983 1.00 92.00 199 GLY A O 1
ATOM 1428 N N . ASP A 1 200 ? 0.852 -14.129 6.187 1.00 88.38 200 ASP A N 1
ATOM 1429 C CA . ASP A 1 200 ? 1.317 -13.297 7.306 1.00 88.38 200 ASP A CA 1
ATOM 1430 C C . ASP A 1 200 ? 1.916 -11.950 6.852 1.00 88.38 200 ASP A C 1
ATOM 1432 O O . ASP A 1 200 ? 2.252 -11.105 7.683 1.00 88.38 200 ASP A O 1
ATOM 1436 N N . GLY A 1 201 ? 2.083 -11.744 5.542 1.00 94.62 201 GLY A N 1
ATOM 1437 C CA . GLY A 1 201 ? 2.610 -10.516 4.952 1.00 94.62 201 GLY A CA 1
ATOM 1438 C C . GLY A 1 201 ? 1.544 -9.688 4.239 1.00 94.62 201 GLY A C 1
ATOM 1439 O O . GLY A 1 201 ? 0.333 -9.829 4.438 1.00 94.62 201 GLY A O 1
ATOM 1440 N N . ALA A 1 202 ? 2.002 -8.784 3.376 1.00 96.31 202 ALA A N 1
ATOM 1441 C CA . ALA A 1 202 ? 1.123 -7.945 2.575 1.00 96.31 202 ALA A CA 1
ATOM 1442 C C . ALA A 1 202 ? 1.769 -7.533 1.256 1.00 96.31 202 ALA A C 1
ATOM 1444 O O . ALA A 1 202 ? 2.986 -7.574 1.074 1.00 96.31 202 ALA A O 1
ATOM 1445 N N . VAL A 1 203 ? 0.921 -7.078 0.345 1.00 98.56 203 VAL A N 1
ATOM 1446 C CA . VAL A 1 203 ? 1.324 -6.467 -0.915 1.00 98.56 203 VAL A CA 1
ATOM 1447 C C . VAL A 1 203 ? 0.867 -5.017 -0.908 1.00 98.56 203 VAL A C 1
ATOM 1449 O O . VAL A 1 203 ? -0.301 -4.742 -0.643 1.00 9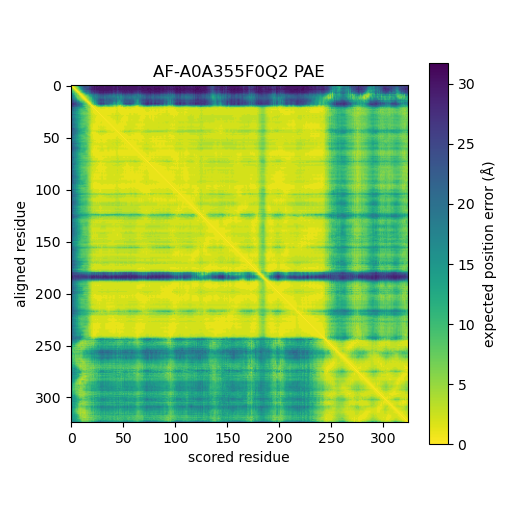8.56 203 VAL A O 1
ATOM 1452 N N . LEU A 1 204 ? 1.768 -4.098 -1.243 1.00 98.69 204 LEU A N 1
ATOM 1453 C CA . LEU A 1 204 ? 1.476 -2.715 -1.585 1.00 98.69 204 LEU A CA 1
ATOM 1454 C C . LEU A 1 204 ? 1.793 -2.502 -3.064 1.00 98.69 204 LEU A C 1
ATOM 1456 O O . LEU A 1 204 ? 2.947 -2.501 -3.487 1.00 98.69 204 LEU A O 1
ATOM 1460 N N . TYR A 1 205 ? 0.750 -2.339 -3.866 1.00 98.88 205 TYR A N 1
ATOM 1461 C CA . TYR A 1 205 ? 0.873 -2.199 -5.310 1.00 98.88 205 TYR A CA 1
ATOM 1462 C C . TYR A 1 205 ? 0.577 -0.768 -5.738 1.00 98.88 205 TYR A C 1
ATOM 1464 O O . TYR A 1 205 ? -0.323 -0.112 -5.203 1.00 98.88 205 TYR A O 1
ATOM 1472 N N . SER A 1 206 ? 1.321 -0.294 -6.734 1.00 98.88 206 SER A N 1
ATOM 1473 C CA . SER A 1 206 ? 1.150 1.033 -7.291 1.00 98.88 206 SER A CA 1
ATOM 1474 C C . SER A 1 206 ? 1.359 1.065 -8.800 1.00 98.88 206 SER A C 1
ATOM 1476 O O . SER A 1 206 ? 2.327 0.522 -9.322 1.00 98.88 206 SER A O 1
ATOM 1478 N N . THR A 1 207 ? 0.477 1.774 -9.503 1.00 98.56 207 THR A N 1
ATOM 1479 C CA . THR A 1 207 ? 0.616 2.073 -10.938 1.00 98.56 207 THR A CA 1
ATOM 1480 C C . THR A 1 207 ? 1.335 3.403 -11.183 1.00 98.56 207 THR A C 1
ATOM 1482 O O . THR A 1 207 ? 1.322 3.920 -12.304 1.00 98.56 207 THR A O 1
ATOM 1485 N N . LEU A 1 208 ? 1.859 4.037 -10.130 1.00 98.44 208 LEU A N 1
ATOM 1486 C CA . LEU A 1 208 ? 2.623 5.278 -10.232 1.00 98.44 208 LEU A CA 1
ATOM 1487 C C . LEU A 1 208 ? 4.014 4.948 -10.791 1.00 98.44 208 LEU A C 1
ATOM 1489 O O . LEU A 1 208 ? 4.679 4.068 -10.234 1.00 98.44 208 LEU A O 1
ATOM 1493 N N . PRO A 1 209 ? 4.498 5.655 -11.829 1.00 97.44 209 PRO A N 1
ATOM 1494 C CA . PRO A 1 209 ? 5.752 5.323 -12.497 1.00 97.44 209 PRO A CA 1
ATOM 1495 C C . PRO A 1 209 ? 6.985 5.826 -11.738 1.00 97.44 209 PRO A C 1
ATOM 1497 O O . PRO A 1 209 ? 7.808 6.582 -12.257 1.00 97.44 209 PRO A O 1
ATOM 1500 N N . LEU A 1 210 ? 7.120 5.394 -10.481 1.00 98.06 210 LEU A N 1
ATOM 1501 C CA . LEU A 1 210 ? 8.082 5.925 -9.519 1.00 98.06 210 LEU A CA 1
ATOM 1502 C C . LEU A 1 210 ? 9.532 5.876 -10.025 1.00 98.06 210 LEU A C 1
ATOM 1504 O O . LEU A 1 210 ? 10.281 6.832 -9.827 1.00 98.06 210 LEU A O 1
ATOM 1508 N N . ALA A 1 211 ? 9.910 4.811 -10.736 1.00 97.19 211 ALA A N 1
ATOM 1509 C CA . ALA A 1 211 ? 11.250 4.629 -11.292 1.00 97.19 211 ALA A CA 1
ATOM 1510 C C . ALA A 1 211 ? 11.714 5.806 -12.171 1.00 97.19 211 ALA A C 1
ATOM 1512 O O . ALA A 1 211 ? 12.881 6.196 -12.123 1.00 97.19 211 ALA A O 1
ATOM 1513 N N . VAL A 1 212 ? 10.796 6.401 -12.946 1.00 95.31 212 VAL A N 1
ATOM 1514 C CA . VAL A 1 212 ? 11.090 7.549 -13.821 1.00 95.31 212 VAL A CA 1
ATOM 1515 C C . VAL A 1 212 ? 11.493 8.761 -12.980 1.00 95.31 212 VAL A C 1
ATOM 1517 O O . VAL A 1 212 ? 12.490 9.420 -13.276 1.00 95.31 212 VAL A O 1
ATOM 1520 N N . PHE A 1 213 ? 10.759 9.022 -11.898 1.00 97.94 213 PHE A N 1
ATOM 1521 C CA . PHE A 1 213 ? 11.021 10.148 -11.005 1.00 97.94 213 PHE A CA 1
ATOM 1522 C C . PHE A 1 213 ? 12.278 9.932 -10.156 1.00 97.94 213 PHE A C 1
ATOM 1524 O O . PHE A 1 213 ? 13.086 10.852 -10.032 1.00 97.94 213 PHE A O 1
ATOM 1531 N N . LEU A 1 214 ? 12.498 8.713 -9.644 1.00 97.81 214 LEU A N 1
ATOM 1532 C CA . LEU A 1 214 ? 13.721 8.351 -8.913 1.00 97.81 214 LEU A CA 1
ATOM 1533 C C . LEU A 1 214 ? 14.978 8.480 -9.782 1.00 97.81 214 LEU A C 1
ATOM 1535 O O . LEU A 1 214 ? 16.035 8.860 -9.288 1.00 97.81 214 LEU A O 1
ATOM 1539 N N . ALA A 1 215 ? 14.872 8.217 -11.086 1.00 96.31 215 ALA A N 1
ATOM 1540 C CA . ALA A 1 215 ? 15.955 8.435 -12.045 1.00 96.31 215 ALA A CA 1
ATOM 1541 C C . ALA A 1 215 ? 16.194 9.924 -12.390 1.00 96.31 215 ALA A C 1
ATOM 1543 O O . ALA A 1 215 ? 16.995 10.227 -13.272 1.00 96.31 215 ALA A O 1
ATOM 1544 N N . GLY A 1 216 ? 15.486 10.863 -11.750 1.00 94.00 216 GLY A N 1
ATOM 1545 C CA . GLY A 1 216 ? 15.592 12.298 -12.025 1.00 94.00 216 GLY A CA 1
ATOM 1546 C C . GLY A 1 216 ? 14.874 12.749 -13.303 1.00 94.00 216 GLY A C 1
ATOM 1547 O O . GLY A 1 216 ? 15.030 13.895 -13.722 1.00 94.00 216 GLY A O 1
ATOM 1548 N N . SER A 1 217 ? 14.085 11.869 -13.924 1.00 91.00 217 SER A N 1
ATOM 1549 C CA . SER A 1 217 ? 13.335 12.150 -15.153 1.00 91.00 217 SER A CA 1
ATOM 1550 C C . SER A 1 217 ? 11.896 12.599 -14.856 1.00 91.00 217 SER A C 1
ATOM 1552 O O . SER A 1 217 ? 11.431 12.548 -13.718 1.00 91.00 217 SER A O 1
ATOM 1554 N N . GLY A 1 218 ? 11.177 13.055 -15.887 1.00 88.56 218 GLY A N 1
ATOM 1555 C CA . GLY A 1 218 ? 9.783 13.504 -15.776 1.00 88.56 218 GLY A CA 1
ATOM 1556 C C . GLY A 1 218 ? 9.618 14.987 -15.421 1.00 88.56 218 GLY A C 1
ATOM 1557 O O . GLY A 1 218 ? 10.592 15.700 -15.155 1.00 88.56 218 GLY A O 1
ATOM 1558 N N . ALA A 1 219 ? 8.367 15.454 -15.462 1.00 94.38 219 ALA A N 1
ATOM 1559 C CA . ALA A 1 219 ? 8.010 16.838 -15.158 1.00 94.38 219 ALA A CA 1
ATOM 1560 C C . ALA A 1 219 ? 8.216 17.169 -13.668 1.00 94.38 219 ALA A C 1
ATOM 1562 O O . ALA A 1 219 ? 8.071 16.307 -12.800 1.00 94.38 219 ALA A O 1
ATOM 1563 N N . ASN A 1 220 ? 8.560 18.425 -13.373 1.00 94.06 220 ASN A N 1
ATOM 1564 C CA . ASN A 1 220 ? 8.649 18.926 -12.003 1.00 94.06 220 ASN A CA 1
ATOM 1565 C C . ASN A 1 220 ? 7.984 20.312 -11.890 1.00 94.06 220 ASN A C 1
ATOM 1567 O O . ASN A 1 220 ? 8.463 21.235 -12.557 1.00 94.06 220 ASN A O 1
ATOM 1571 N N . PRO A 1 221 ? 6.925 20.477 -11.070 1.00 92.94 221 PRO A N 1
ATOM 1572 C CA . PRO A 1 221 ? 6.240 19.431 -10.288 1.00 92.94 221 PRO A CA 1
ATOM 1573 C C . PRO A 1 221 ? 5.674 18.301 -11.177 1.00 92.94 221 PRO A C 1
ATOM 1575 O O . PRO A 1 221 ? 5.478 18.539 -12.372 1.00 92.94 221 PRO A O 1
ATOM 1578 N N . PRO A 1 222 ? 5.482 17.072 -10.649 1.00 96.62 222 PRO A N 1
ATOM 1579 C CA . PRO A 1 222 ? 5.503 16.666 -9.236 1.00 96.62 222 PRO A CA 1
ATOM 1580 C C . PRO A 1 222 ? 6.732 15.832 -8.810 1.00 96.62 222 PRO A C 1
ATOM 1582 O O . PRO A 1 222 ? 6.712 15.226 -7.738 1.00 96.62 222 PRO A O 1
ATOM 1585 N N . ARG A 1 223 ? 7.792 15.743 -9.632 1.00 97.69 223 ARG A N 1
ATOM 1586 C CA . ARG A 1 223 ? 8.945 14.855 -9.373 1.00 97.69 223 ARG A CA 1
ATOM 1587 C C . ARG A 1 223 ? 9.504 14.954 -7.950 1.00 97.69 223 ARG A C 1
ATOM 1589 O O . ARG A 1 223 ? 9.732 13.914 -7.339 1.00 97.69 223 ARG A O 1
ATOM 1596 N N . ASP A 1 224 ? 9.703 16.156 -7.413 1.00 97.94 224 ASP A N 1
ATOM 1597 C CA . ASP A 1 224 ? 10.296 16.308 -6.075 1.00 97.94 224 ASP A CA 1
ATOM 1598 C C . ASP A 1 224 ? 9.372 15.773 -4.965 1.00 97.94 224 ASP A C 1
ATOM 1600 O O . ASP A 1 224 ? 9.842 15.245 -3.960 1.00 97.94 224 ASP A O 1
ATOM 1604 N N . THR A 1 225 ? 8.051 15.827 -5.157 1.00 98.44 225 THR A N 1
ATOM 1605 C CA . THR A 1 225 ? 7.079 15.219 -4.236 1.00 98.44 225 THR A CA 1
ATOM 1606 C C . THR A 1 225 ? 7.088 13.694 -4.340 1.00 98.44 225 THR A C 1
ATOM 1608 O O . THR A 1 225 ? 7.017 13.008 -3.318 1.00 98.44 225 THR A O 1
ATOM 1611 N N . PHE A 1 226 ? 7.237 13.146 -5.550 1.00 98.50 226 PHE A N 1
ATOM 1612 C CA . PHE A 1 226 ? 7.398 11.704 -5.752 1.00 98.50 226 PHE A CA 1
ATOM 1613 C C . PHE A 1 226 ? 8.614 11.149 -5.005 1.00 98.50 226 PHE A C 1
ATOM 1615 O O . PHE A 1 226 ? 8.508 10.130 -4.320 1.00 98.50 226 PHE A O 1
ATOM 1622 N N . THR A 1 227 ? 9.762 11.814 -5.136 1.00 98.19 227 THR A N 1
ATOM 1623 C CA . THR A 1 227 ? 11.035 11.331 -4.590 1.00 98.19 227 THR A CA 1
ATOM 1624 C C . THR A 1 227 ? 11.228 11.687 -3.118 1.00 98.19 227 THR A C 1
ATOM 1626 O O . THR A 1 227 ? 11.766 10.875 -2.371 1.00 98.19 227 THR A O 1
ATOM 1629 N N . GLY A 1 228 ? 10.786 12.873 -2.693 1.00 97.88 228 GLY A N 1
ATOM 1630 C CA . GLY A 1 228 ? 11.008 13.393 -1.344 1.00 97.88 228 GLY A CA 1
ATOM 1631 C C . GLY A 1 228 ? 9.915 13.060 -0.330 1.00 97.88 228 GLY A C 1
ATOM 1632 O O . GLY A 1 228 ? 10.206 13.051 0.861 1.00 97.88 228 GLY A O 1
ATOM 1633 N N . VAL A 1 229 ? 8.684 12.778 -0.776 1.00 98.62 229 VAL A N 1
ATOM 1634 C CA . VAL A 1 229 ? 7.534 12.535 0.119 1.00 98.62 229 VAL A CA 1
ATOM 1635 C C . VAL A 1 229 ? 6.926 11.157 -0.122 1.00 98.62 229 VAL A C 1
ATOM 1637 O O . VAL A 1 229 ? 6.937 10.316 0.773 1.00 98.62 229 VAL A O 1
ATOM 1640 N N . TYR A 1 230 ? 6.430 10.894 -1.335 1.00 98.75 230 TYR A N 1
ATOM 1641 C CA . TYR A 1 230 ? 5.698 9.660 -1.634 1.00 98.75 230 TYR A CA 1
ATOM 1642 C C . TYR A 1 230 ? 6.562 8.407 -1.448 1.00 98.75 230 TYR A C 1
ATOM 1644 O O . TYR A 1 230 ? 6.160 7.499 -0.725 1.00 98.75 230 TYR A O 1
ATOM 1652 N N . ALA A 1 231 ? 7.751 8.344 -2.057 1.00 98.69 231 ALA A N 1
ATOM 1653 C CA . ALA A 1 231 ? 8.578 7.139 -1.992 1.00 98.69 231 ALA A CA 1
ATOM 1654 C C . ALA A 1 231 ? 9.042 6.787 -0.561 1.00 98.69 231 ALA A C 1
ATOM 1656 O O . ALA A 1 231 ? 8.839 5.637 -0.162 1.00 98.69 231 ALA A O 1
ATOM 1657 N N . PRO A 1 232 ? 9.576 7.723 0.253 1.00 98.50 232 PRO A N 1
ATOM 1658 C CA . PRO A 1 232 ? 9.903 7.421 1.645 1.00 98.50 232 PRO A CA 1
ATOM 1659 C C . PRO A 1 232 ? 8.673 7.046 2.485 1.00 98.50 232 PRO A C 1
ATOM 1661 O O . PRO A 1 232 ? 8.749 6.117 3.287 1.00 98.50 232 PRO A O 1
ATOM 1664 N N . ASN A 1 233 ? 7.519 7.697 2.282 1.00 98.31 233 ASN A N 1
ATOM 1665 C CA . ASN A 1 233 ? 6.284 7.336 2.987 1.00 98.31 233 ASN A CA 1
ATOM 1666 C C . ASN A 1 233 ? 5.800 5.922 2.626 1.00 98.31 233 ASN A C 1
ATOM 1668 O O . ASN A 1 233 ? 5.341 5.191 3.502 1.00 98.31 233 ASN A O 1
ATOM 1672 N N . VAL A 1 234 ? 5.938 5.501 1.363 1.00 98.62 234 VAL A N 1
ATOM 1673 C CA . VAL A 1 234 ? 5.641 4.123 0.943 1.00 98.62 234 VAL A CA 1
ATOM 1674 C C . VAL A 1 234 ? 6.545 3.118 1.657 1.00 98.62 234 VAL A C 1
ATOM 1676 O O . VAL A 1 234 ? 6.042 2.124 2.179 1.00 98.62 234 VAL A O 1
ATOM 1679 N N . VAL A 1 235 ? 7.856 3.379 1.728 1.00 98.00 235 VAL A N 1
ATOM 1680 C CA . VAL A 1 235 ? 8.793 2.504 2.454 1.00 98.00 235 VAL A CA 1
ATOM 1681 C C . VAL A 1 235 ? 8.450 2.460 3.944 1.00 98.00 235 VAL A C 1
ATOM 1683 O O . VAL A 1 235 ? 8.390 1.378 4.523 1.00 98.00 235 VAL A O 1
ATOM 1686 N N . SER A 1 236 ? 8.159 3.611 4.552 1.00 94.38 236 SER A N 1
ATOM 1687 C CA . SER A 1 236 ? 7.762 3.693 5.959 1.00 94.38 236 SER A CA 1
ATOM 1688 C C . SER A 1 236 ? 6.489 2.901 6.239 1.00 94.38 236 SER A C 1
ATOM 1690 O O . SER A 1 236 ? 6.432 2.146 7.207 1.00 94.38 236 SER A O 1
ATOM 1692 N N . TYR A 1 237 ? 5.483 3.011 5.369 1.00 95.00 237 TYR A N 1
ATOM 1693 C CA . TYR A 1 237 ? 4.257 2.241 5.516 1.00 95.00 237 TYR A CA 1
ATOM 1694 C C . TYR A 1 237 ? 4.509 0.737 5.369 1.00 95.00 237 TYR A C 1
ATOM 1696 O O . TYR A 1 237 ? 4.022 -0.040 6.185 1.00 95.00 237 TYR A O 1
ATOM 1704 N N . ALA A 1 238 ? 5.324 0.319 4.398 1.00 96.06 238 ALA A N 1
ATOM 1705 C CA . ALA A 1 238 ? 5.703 -1.083 4.249 1.00 96.06 238 ALA A CA 1
ATOM 1706 C C . ALA A 1 238 ? 6.464 -1.620 5.477 1.00 96.06 238 ALA A C 1
ATOM 1708 O O . ALA A 1 238 ? 6.201 -2.736 5.912 1.00 96.06 238 ALA A O 1
ATOM 1709 N N . ALA A 1 239 ? 7.337 -0.816 6.089 1.00 93.69 239 ALA A N 1
ATOM 1710 C CA . ALA A 1 239 ? 8.022 -1.176 7.332 1.00 93.69 239 ALA A CA 1
ATOM 1711 C C . ALA A 1 239 ? 7.062 -1.288 8.533 1.00 93.69 239 ALA A C 1
ATOM 1713 O O . ALA A 1 239 ? 7.228 -2.154 9.390 1.00 93.69 239 ALA A O 1
ATOM 1714 N N . LEU A 1 240 ? 6.030 -0.439 8.604 1.00 89.38 240 LEU A N 1
ATOM 1715 C CA . LEU A 1 240 ? 4.975 -0.581 9.614 1.00 89.38 240 LEU A CA 1
ATOM 1716 C C . LEU A 1 240 ? 4.209 -1.894 9.424 1.00 89.38 240 LEU A C 1
ATOM 1718 O O . LEU A 1 240 ? 3.947 -2.602 10.397 1.00 89.38 240 LEU A O 1
ATOM 1722 N N . LEU A 1 241 ? 3.883 -2.237 8.176 1.00 89.94 241 LEU A N 1
ATOM 1723 C CA . LEU A 1 241 ? 3.228 -3.496 7.839 1.00 89.94 241 LEU A CA 1
ATOM 1724 C C . LEU A 1 241 ? 4.096 -4.699 8.253 1.00 89.94 241 LEU A C 1
ATOM 1726 O O . LEU A 1 241 ? 3.595 -5.571 8.958 1.00 89.94 241 LEU A O 1
ATOM 1730 N N . SER A 1 242 ? 5.398 -4.715 7.947 1.00 90.06 242 SER A N 1
ATOM 1731 C CA . SER A 1 242 ? 6.286 -5.840 8.307 1.00 90.06 242 SER A CA 1
ATOM 1732 C C . SER A 1 242 ? 6.419 -6.046 9.823 1.00 90.06 242 SER A C 1
ATOM 1734 O O . SER A 1 242 ? 6.714 -7.143 10.290 1.00 90.0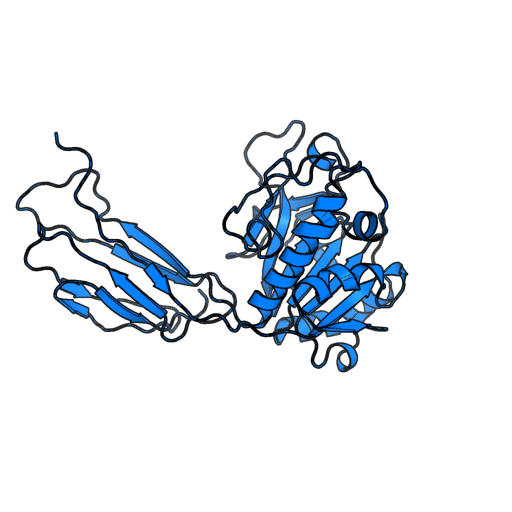6 242 SER A O 1
ATOM 1736 N N . GLY A 1 243 ? 6.156 -5.005 10.619 1.00 83.12 243 GLY A N 1
ATOM 1737 C CA . GLY A 1 243 ? 6.072 -5.084 12.077 1.00 83.12 243 GLY A CA 1
ATOM 1738 C C . GLY A 1 243 ? 4.781 -5.711 12.621 1.00 83.12 243 GLY A C 1
ATOM 1739 O O . GLY A 1 243 ? 4.647 -5.810 13.843 1.00 83.12 243 GLY A O 1
ATOM 1740 N N . GLY A 1 244 ? 3.839 -6.105 11.756 1.00 76.38 244 GLY A N 1
ATOM 1741 C CA . GLY A 1 244 ? 2.517 -6.601 12.135 1.00 76.38 244 GLY A CA 1
ATOM 1742 C C . GLY A 1 244 ? 1.592 -5.484 12.616 1.00 76.38 244 GLY A C 1
ATOM 1743 O O . GLY A 1 244 ? 0.961 -5.620 13.663 1.00 76.38 244 GLY A O 1
ATOM 1744 N N . ALA A 1 245 ? 1.535 -4.353 11.904 1.00 72.81 245 ALA A N 1
ATOM 1745 C CA . ALA A 1 245 ? 0.717 -3.214 12.319 1.00 72.81 245 ALA A CA 1
ATOM 1746 C C . ALA A 1 245 ? -0.788 -3.566 12.383 1.00 72.81 245 ALA A C 1
ATOM 1748 O O . ALA A 1 245 ? -1.383 -3.918 11.351 1.00 72.81 245 ALA A O 1
ATOM 1749 N N . PRO A 1 246 ? -1.434 -3.438 13.559 1.00 78.81 246 PRO A N 1
ATOM 1750 C CA . PRO A 1 246 ? -2.885 -3.452 13.639 1.00 78.81 246 PRO A CA 1
ATOM 1751 C C . PRO A 1 246 ? -3.458 -2.144 13.085 1.00 78.81 246 PRO A C 1
ATOM 1753 O O . PRO A 1 246 ? -2.828 -1.090 13.168 1.00 78.81 246 PRO A O 1
ATOM 1756 N N . ASP A 1 247 ? -4.680 -2.204 12.567 1.00 79.75 247 ASP A N 1
ATOM 1757 C CA . ASP A 1 247 ? -5.442 -1.028 12.147 1.00 79.75 247 ASP A CA 1
ATOM 1758 C C . ASP A 1 247 ? -6.804 -1.073 12.824 1.00 79.75 247 ASP A C 1
ATOM 1760 O O . ASP A 1 247 ? -7.688 -1.842 12.446 1.00 79.75 247 ASP A O 1
ATOM 1764 N N . LEU A 1 248 ? -6.928 -0.286 13.886 1.00 84.56 248 LEU A N 1
ATOM 1765 C CA . LEU A 1 248 ? -8.044 -0.343 14.810 1.00 84.56 248 LEU A CA 1
ATOM 1766 C C . LEU A 1 248 ? -9.016 0.784 14.496 1.00 84.56 248 LEU A C 1
ATOM 1768 O O . LEU A 1 248 ? -8.689 1.962 14.619 1.00 84.56 248 LEU A O 1
ATOM 1772 N N . SER A 1 249 ? -10.240 0.410 14.148 1.00 82.94 249 SER A N 1
ATOM 1773 C CA . SER A 1 249 ? -11.344 1.346 13.974 1.00 82.94 249 SER A CA 1
ATOM 1774 C C . SER A 1 249 ? -12.361 1.175 15.088 1.00 82.94 249 SER A C 1
ATOM 1776 O O . SER A 1 249 ? -12.569 0.076 15.609 1.00 82.94 249 SER A O 1
ATOM 1778 N N . VAL A 1 250 ? -13.000 2.283 15.446 1.00 86.25 250 VAL A N 1
ATOM 1779 C CA . VAL A 1 250 ? -14.040 2.319 16.465 1.00 86.25 250 VAL A CA 1
ATOM 1780 C C . VAL A 1 250 ? -15.279 2.961 15.872 1.00 86.25 250 VAL A C 1
ATOM 1782 O O . VAL A 1 250 ? -15.221 4.062 15.330 1.00 86.25 250 VAL A O 1
ATOM 1785 N N . THR A 1 251 ? -16.413 2.285 16.000 1.00 86.06 251 THR A N 1
ATOM 1786 C CA . THR A 1 251 ? -17.721 2.839 15.647 1.00 86.06 251 THR A CA 1
ATOM 1787 C C . THR A 1 251 ? -18.628 2.811 16.859 1.00 86.06 251 THR A C 1
ATOM 1789 O O . THR A 1 251 ? -18.668 1.812 17.577 1.00 86.06 251 THR A O 1
ATOM 1792 N N . LEU A 1 252 ? -19.378 3.887 17.057 1.00 84.00 252 LEU A N 1
ATOM 1793 C CA . LEU A 1 252 ? -20.313 4.034 18.157 1.00 84.00 252 LEU A CA 1
ATOM 1794 C C . LEU A 1 252 ? -21.677 4.464 17.627 1.00 84.00 252 LEU A C 1
ATOM 1796 O O . LEU A 1 252 ? -21.773 5.428 16.871 1.00 84.00 252 LEU A O 1
ATOM 1800 N N . THR A 1 253 ? -22.728 3.775 18.054 1.00 86.19 253 THR A N 1
ATOM 1801 C CA . THR A 1 253 ? -24.114 4.097 17.691 1.00 86.19 253 THR A CA 1
ATOM 1802 C C . THR A 1 253 ? -25.063 3.734 18.828 1.00 86.19 253 THR A C 1
ATOM 1804 O O . THR A 1 253 ? -24.815 2.775 19.549 1.00 86.19 253 THR A O 1
ATOM 1807 N N . ASP A 1 254 ? -26.163 4.462 18.991 1.00 85.00 254 ASP A N 1
ATOM 1808 C CA . ASP A 1 254 ? -27.345 4.029 19.756 1.00 85.00 254 ASP A CA 1
ATOM 1809 C C . ASP A 1 254 ? -28.519 3.631 18.851 1.00 85.00 254 ASP A C 1
ATOM 1811 O O . ASP A 1 254 ? -29.574 3.219 19.333 1.00 85.00 254 ASP A O 1
ATOM 1815 N N . ASN A 1 255 ? -28.344 3.751 17.532 1.00 85.56 255 ASN A N 1
ATOM 1816 C CA . ASN A 1 255 ? -29.377 3.596 16.511 1.00 85.56 255 ASN A CA 1
ATOM 1817 C C . ASN A 1 255 ? -30.591 4.527 16.708 1.00 85.56 255 ASN A C 1
ATOM 1819 O O . ASN A 1 255 ? -31.695 4.201 16.264 1.00 85.56 255 ASN A O 1
ATOM 1823 N N . ARG A 1 256 ? -30.416 5.687 17.359 1.00 81.56 256 ARG A N 1
ATOM 1824 C CA . ARG A 1 256 ? -31.483 6.674 17.578 1.00 81.56 256 ARG A CA 1
ATOM 1825 C C . ARG A 1 256 ? -31.140 8.006 16.922 1.00 81.56 256 ARG A C 1
ATOM 1827 O O . ARG A 1 256 ? -29.991 8.409 16.813 1.00 81.56 256 ARG A O 1
ATOM 1834 N N . SER A 1 257 ? -32.176 8.731 16.509 1.00 80.75 257 SER A N 1
ATOM 1835 C CA . SER A 1 257 ? -32.045 10.116 16.034 1.00 80.75 257 SER A CA 1
ATOM 1836 C C . SER A 1 257 ? -32.317 11.152 17.128 1.00 80.75 257 SER A C 1
ATOM 1838 O O . SER A 1 257 ? -32.041 12.336 16.933 1.00 80.75 257 SER A O 1
ATOM 1840 N N . GLU A 1 258 ? -32.909 10.730 18.251 1.00 74.94 258 GLU A N 1
ATOM 1841 C CA . GLU A 1 258 ? -33.339 11.594 19.352 1.00 74.94 258 GLU A CA 1
ATOM 1842 C C . GLU A 1 258 ? -33.145 10.903 20.710 1.00 74.94 258 GLU A C 1
ATOM 1844 O O . GLU A 1 258 ? -33.422 9.707 20.866 1.00 74.94 258 GLU A O 1
ATOM 1849 N N . ALA A 1 259 ? -32.721 11.690 21.701 1.00 73.81 259 ALA A N 1
ATOM 1850 C CA . ALA A 1 259 ? -32.635 11.285 23.099 1.00 73.81 259 ALA A CA 1
ATOM 1851 C C . ALA A 1 259 ? -33.841 11.835 23.874 1.00 73.81 259 ALA A C 1
ATOM 1853 O O . ALA A 1 259 ? -34.152 13.025 23.789 1.00 73.81 259 ALA A O 1
ATOM 1854 N N . VAL A 1 260 ? -34.517 10.973 24.637 1.00 82.06 260 VAL A N 1
ATOM 1855 C CA . VAL A 1 260 ? -35.674 11.348 25.464 1.00 82.06 260 VAL A CA 1
ATOM 1856 C C . VAL A 1 260 ? -35.281 11.226 26.940 1.00 82.06 260 VAL A C 1
ATOM 1858 O O . VAL A 1 260 ? -34.948 10.120 27.377 1.00 82.06 260 VAL A O 1
ATOM 1861 N N . PRO A 1 261 ? -35.307 12.321 27.724 1.00 83.81 261 PRO A N 1
ATOM 1862 C CA . PRO A 1 261 ? -34.988 12.271 29.148 1.00 83.81 261 PRO A CA 1
ATOM 1863 C C . PRO A 1 261 ? -35.821 11.229 29.903 1.00 83.81 261 PRO A C 1
ATOM 1865 O O . PRO A 1 261 ? -37.018 11.084 29.657 1.00 83.81 261 PRO A O 1
ATOM 1868 N N . GLY A 1 262 ? -35.182 10.508 30.826 1.00 85.50 262 GLY A N 1
ATOM 1869 C CA . GLY A 1 262 ? -35.821 9.463 31.632 1.00 85.50 262 GLY A CA 1
ATOM 1870 C C . GLY A 1 262 ? -36.026 8.122 30.917 1.00 85.50 262 GLY A C 1
ATOM 1871 O O . GLY A 1 262 ? -36.575 7.203 31.521 1.00 85.50 262 GLY A O 1
ATOM 1872 N N . THR A 1 263 ? -35.589 7.979 29.660 1.00 86.00 263 THR A N 1
ATOM 1873 C CA . THR A 1 263 ? -35.604 6.692 28.947 1.00 86.00 263 THR A CA 1
ATOM 1874 C C . THR A 1 263 ? -34.226 6.041 28.949 1.00 86.00 263 THR A C 1
ATOM 1876 O O . THR A 1 263 ? -33.207 6.726 28.876 1.00 86.00 263 THR A O 1
ATOM 1879 N N . ALA A 1 264 ? -34.195 4.710 29.033 1.00 85.94 264 ALA A N 1
ATOM 1880 C CA . ALA A 1 264 ? -32.955 3.957 28.904 1.00 85.94 264 ALA A CA 1
ATOM 1881 C C . ALA A 1 264 ? -32.403 4.071 27.474 1.00 85.94 264 ALA A C 1
ATOM 1883 O O . ALA A 1 264 ? -33.156 4.010 26.498 1.00 85.94 264 ALA A O 1
ATOM 1884 N N . VAL A 1 265 ? -31.081 4.198 27.361 1.00 86.25 265 VAL A N 1
ATOM 1885 C CA . VAL A 1 265 ? -30.353 4.232 26.088 1.00 86.25 265 VAL A CA 1
ATOM 1886 C C . VAL A 1 265 ? -29.301 3.131 26.104 1.00 86.25 265 VAL A C 1
ATOM 1888 O O . VAL A 1 265 ? -28.674 2.875 27.130 1.00 86.25 265 VAL A O 1
ATOM 1891 N N . THR A 1 266 ? -29.108 2.477 24.963 1.00 87.81 266 THR A N 1
ATOM 1892 C CA . THR A 1 266 ? -28.071 1.462 24.776 1.00 87.81 266 THR A CA 1
ATOM 1893 C C . THR A 1 266 ? -27.157 1.904 23.652 1.00 87.81 266 THR A C 1
ATOM 1895 O O . THR A 1 266 ? -27.625 2.175 22.550 1.00 87.81 266 THR A O 1
ATOM 1898 N N . TYR A 1 267 ? -25.859 1.941 23.935 1.00 86.31 267 TYR A N 1
ATOM 1899 C CA . TYR A 1 267 ? -24.826 2.223 22.949 1.00 86.31 267 TYR A CA 1
ATOM 1900 C C . TYR A 1 267 ? -24.146 0.929 22.517 1.00 86.31 267 TYR A C 1
ATOM 1902 O O . TYR A 1 267 ? -23.827 0.072 23.338 1.00 86.31 267 TYR A O 1
ATOM 1910 N N . THR A 1 268 ? -23.902 0.796 21.221 1.00 89.19 268 THR A N 1
ATOM 1911 C CA . THR A 1 268 ? -23.073 -0.248 20.629 1.00 89.19 268 THR A CA 1
ATOM 1912 C C . THR A 1 268 ? -21.745 0.369 20.224 1.00 89.19 268 THR A C 1
ATOM 1914 O O . THR A 1 268 ? -21.674 1.127 19.256 1.00 89.19 268 THR A O 1
ATOM 1917 N N . LEU A 1 269 ? -20.702 0.035 20.980 1.00 89.12 269 LEU A N 1
ATOM 1918 C CA . LEU A 1 269 ? -19.315 0.289 20.622 1.00 89.12 269 LEU A CA 1
ATOM 1919 C C . LEU A 1 269 ? -18.779 -0.946 19.897 1.00 89.12 269 LEU A C 1
ATOM 1921 O O . LEU A 1 269 ? -18.775 -2.039 20.459 1.00 89.12 269 LEU A O 1
ATOM 1925 N N . ARG A 1 270 ? -18.322 -0.783 18.659 1.00 89.25 270 ARG A N 1
ATOM 1926 C CA . ARG A 1 270 ? -17.651 -1.842 17.902 1.00 89.25 270 ARG A CA 1
ATOM 1927 C C . ARG A 1 270 ? -16.219 -1.425 17.629 1.00 89.25 270 ARG A C 1
ATOM 1929 O O . ARG A 1 270 ? -15.992 -0.353 17.073 1.00 89.25 270 ARG A O 1
ATOM 1936 N N . VAL A 1 271 ? -15.291 -2.298 17.998 1.00 90.06 271 VAL A N 1
ATOM 1937 C CA . VAL A 1 271 ? -13.870 -2.184 17.673 1.00 90.06 271 VAL A CA 1
ATOM 1938 C C . VAL A 1 271 ? -13.542 -3.245 16.629 1.00 90.06 271 VAL A C 1
ATOM 1940 O O . VAL A 1 271 ? -13.966 -4.391 16.765 1.00 90.06 271 VAL A O 1
ATOM 1943 N N . LEU A 1 272 ? -12.840 -2.860 15.569 1.00 87.69 272 LEU A N 1
ATOM 1944 C CA . LEU A 1 272 ? -12.468 -3.744 14.466 1.00 87.69 272 LEU A CA 1
ATOM 1945 C C . LEU A 1 272 ? -10.984 -3.572 14.155 1.00 87.69 272 LEU A C 1
ATOM 1947 O O . LEU A 1 272 ? -10.550 -2.441 13.941 1.00 87.69 272 LEU A O 1
ATOM 1951 N N . ASN A 1 273 ? -10.247 -4.681 14.058 1.00 86.12 273 ASN A N 1
ATOM 1952 C CA . ASN A 1 273 ? -8.880 -4.692 13.550 1.00 86.12 273 ASN A CA 1
ATOM 1953 C C . ASN A 1 273 ? -8.858 -5.086 12.068 1.00 86.12 273 ASN A C 1
ATOM 1955 O O . ASN A 1 273 ? -8.993 -6.254 11.718 1.00 86.12 273 ASN A O 1
ATOM 1959 N N . SER A 1 274 ? -8.691 -4.095 11.199 1.00 81.00 274 SER A N 1
ATOM 1960 C CA . SER A 1 274 ? -8.515 -4.261 9.751 1.00 81.00 274 SER A CA 1
ATOM 1961 C C . SER A 1 274 ? -7.044 -4.176 9.326 1.00 81.00 274 SER A C 1
ATOM 1963 O O . SER A 1 274 ? -6.771 -3.857 8.167 1.00 81.00 274 SER A O 1
ATOM 1965 N N . GLY A 1 275 ? -6.112 -4.338 10.269 1.00 76.75 275 GLY A N 1
ATOM 1966 C CA . GLY A 1 275 ? -4.674 -4.326 10.012 1.00 76.75 275 GLY A CA 1
ATOM 1967 C C . GLY A 1 275 ? -4.190 -5.672 9.502 1.00 76.75 275 GLY A C 1
ATOM 1968 O O . GLY A 1 275 ? -4.991 -6.535 9.157 1.00 76.75 275 GLY A O 1
ATOM 1969 N N . ILE A 1 276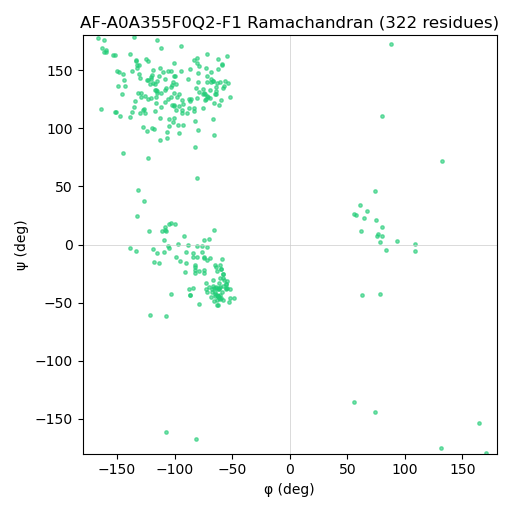 ? -2.873 -5.857 9.477 1.00 73.38 276 ILE A N 1
ATOM 1970 C CA . ILE A 1 276 ? -2.276 -7.144 9.089 1.00 73.38 276 ILE A CA 1
ATOM 1971 C C . ILE A 1 276 ? -1.641 -7.890 10.262 1.00 73.38 276 ILE A C 1
ATOM 1973 O O . ILE A 1 276 ? -1.255 -9.042 10.118 1.00 73.38 276 ILE A O 1
ATOM 1977 N N . GLY A 1 277 ? -1.575 -7.263 11.438 1.00 76.25 277 GLY A N 1
ATOM 1978 C CA . GLY A 1 277 ? -1.188 -7.932 12.675 1.00 76.25 277 GLY A CA 1
ATOM 1979 C C . GLY A 1 277 ? -2.229 -7.776 13.773 1.00 76.25 277 GLY A C 1
ATOM 1980 O O . GLY A 1 277 ? -3.082 -6.884 13.742 1.00 76.25 277 GLY A O 1
ATOM 1981 N N . ALA A 1 278 ? -2.166 -8.678 14.750 1.00 81.38 278 ALA A N 1
ATOM 1982 C CA . ALA A 1 278 ? -3.024 -8.633 15.922 1.00 81.38 278 ALA A CA 1
ATOM 1983 C C . ALA A 1 278 ? -2.676 -7.426 16.804 1.00 81.38 278 ALA A C 1
ATOM 1985 O O . ALA A 1 278 ? -1.504 -7.130 17.040 1.00 81.38 278 ALA A O 1
ATOM 1986 N N . ALA A 1 279 ? -3.694 -6.763 17.346 1.00 85.12 279 ALA A N 1
ATOM 1987 C CA . ALA A 1 279 ? -3.495 -5.807 18.422 1.00 85.12 279 ALA A CA 1
ATOM 1988 C C . ALA A 1 279 ? -3.571 -6.550 19.753 1.00 85.12 279 ALA A C 1
ATOM 1990 O O . ALA A 1 279 ? -4.629 -7.062 20.101 1.00 85.12 279 ALA A O 1
ATOM 1991 N N . VAL A 1 280 ? -2.461 -6.626 20.480 1.00 86.00 280 VAL A N 1
ATOM 1992 C CA . VAL A 1 280 ? -2.394 -7.313 21.777 1.00 86.00 280 VAL A CA 1
ATOM 1993 C C . VAL A 1 280 ? -2.405 -6.274 22.890 1.00 86.00 280 VAL A C 1
ATOM 1995 O O . VAL A 1 280 ? -1.601 -5.339 22.875 1.00 86.00 280 VAL A O 1
ATOM 1998 N N . GLY A 1 281 ? -3.315 -6.426 23.850 1.00 86.19 281 GLY A N 1
ATOM 1999 C CA . GLY A 1 281 ? -3.491 -5.488 24.955 1.00 86.19 281 GLY A CA 1
ATOM 2000 C C . GLY A 1 281 ? -3.872 -4.079 24.497 1.00 86.19 281 GLY A C 1
ATOM 2001 O O . GLY A 1 281 ? -3.452 -3.094 25.110 1.00 86.19 281 GLY A O 1
ATOM 2002 N N . ALA A 1 282 ? -4.639 -3.966 23.412 1.00 87.31 282 ALA A N 1
ATOM 2003 C CA . ALA A 1 282 ? -5.140 -2.686 22.948 1.00 87.31 282 ALA A CA 1
ATOM 2004 C C . ALA A 1 282 ? -6.095 -2.107 23.996 1.00 87.31 282 ALA A C 1
ATOM 2006 O O . ALA A 1 282 ? -6.998 -2.789 24.477 1.00 87.31 282 ALA A O 1
ATOM 2007 N N . ARG A 1 283 ? -5.899 -0.847 24.387 1.00 88.44 283 ARG A N 1
ATOM 2008 C CA . ARG A 1 283 ? -6.759 -0.227 25.404 1.00 88.44 283 ARG A CA 1
ATOM 2009 C C . ARG A 1 283 ? -7.980 0.391 24.748 1.00 88.44 283 ARG A C 1
ATOM 2011 O O . ARG A 1 283 ? -7.813 1.339 23.992 1.00 88.44 283 ARG A O 1
ATOM 2018 N N . VAL A 1 284 ? -9.174 -0.090 25.079 1.00 89.69 284 VAL A N 1
ATOM 2019 C CA . VAL A 1 284 ? -10.445 0.544 24.711 1.00 89.69 284 VAL A CA 1
ATOM 2020 C C . VAL A 1 284 ? -10.863 1.455 25.853 1.00 89.69 284 VAL A C 1
ATOM 2022 O O . VAL A 1 284 ? -11.128 0.996 26.965 1.00 89.69 284 VAL A O 1
ATOM 2025 N N . PHE A 1 285 ? -10.908 2.754 25.580 1.00 85.62 285 PHE A N 1
ATOM 2026 C CA . PHE A 1 285 ? -11.404 3.748 26.526 1.00 85.62 285 PHE A CA 1
ATOM 2027 C C . PHE A 1 285 ? -12.782 4.250 26.100 1.00 85.62 285 PHE A C 1
ATOM 2029 O O . PHE A 1 285 ? -13.070 4.298 24.910 1.00 85.62 285 PHE A O 1
ATOM 2036 N N . GLY A 1 286 ? -13.632 4.633 27.046 1.00 84.12 286 GLY A N 1
ATOM 2037 C CA . GLY A 1 286 ? -14.914 5.251 26.746 1.00 84.12 286 GLY A CA 1
ATOM 2038 C C . GLY A 1 286 ? -15.520 5.943 27.962 1.00 84.12 286 GLY A C 1
ATOM 2039 O O . GLY A 1 286 ? -15.870 5.281 28.932 1.00 84.12 286 GLY A O 1
ATOM 2040 N N . THR A 1 287 ? -15.680 7.265 27.890 1.00 83.19 287 THR A N 1
ATOM 2041 C CA . THR A 1 287 ? -16.328 8.086 28.930 1.00 83.19 287 THR A CA 1
ATOM 2042 C C . THR A 1 287 ? -17.813 8.304 28.679 1.00 83.19 287 THR A C 1
ATOM 2044 O O . THR A 1 287 ? -18.194 8.850 27.644 1.00 83.19 287 THR A O 1
ATOM 2047 N N . PHE A 1 288 ? -18.670 7.959 29.629 1.00 82.00 288 PHE A N 1
ATOM 2048 C CA . PHE A 1 288 ? -20.090 8.274 29.534 1.00 82.00 288 PHE A CA 1
ATOM 2049 C C . PHE A 1 288 ? -20.390 9.670 30.080 1.00 82.00 288 PHE A C 1
ATOM 2051 O O . PHE A 1 288 ? -19.706 10.200 30.954 1.00 82.00 288 PHE A O 1
ATOM 2058 N N . SER A 1 289 ? -21.443 10.290 29.543 1.00 83.31 289 SER A N 1
ATOM 2059 C CA . SER A 1 289 ? -21.923 11.569 30.065 1.00 83.31 289 SER A CA 1
ATOM 2060 C C . SER A 1 289 ? -22.408 11.397 31.509 1.00 83.31 289 SER A C 1
ATOM 2062 O O . SER A 1 289 ? -23.166 10.459 31.764 1.00 83.31 289 SER A O 1
ATOM 2064 N N . PRO A 1 290 ? -22.112 12.342 32.421 1.00 82.31 290 PRO A N 1
ATOM 2065 C CA . PRO A 1 290 ? -22.685 12.356 33.768 1.00 82.31 290 PRO A CA 1
ATOM 2066 C C . PRO A 1 290 ? -24.219 12.438 33.796 1.00 82.31 290 PRO A C 1
ATOM 2068 O O . PRO A 1 290 ? -24.819 12.259 34.846 1.00 82.31 290 PRO A O 1
ATOM 2071 N N . ALA A 1 291 ? -24.864 12.747 32.664 1.00 84.00 291 ALA A N 1
ATOM 2072 C CA . ALA A 1 291 ? -26.321 12.744 32.528 1.00 84.00 291 ALA A CA 1
ATOM 2073 C C . ALA A 1 291 ? -26.931 11.330 32.421 1.00 84.00 291 ALA A C 1
ATOM 2075 O O . ALA A 1 291 ? -28.154 11.204 32.361 1.00 84.00 291 ALA A O 1
ATOM 2076 N N . LEU A 1 292 ? -26.100 10.286 32.327 1.00 84.31 292 LEU A N 1
ATOM 2077 C CA . LEU A 1 292 ? -26.528 8.892 32.300 1.00 84.31 292 LEU A CA 1
ATOM 2078 C C . LEU A 1 292 ? -26.337 8.270 33.686 1.00 84.31 292 LEU A C 1
ATOM 2080 O O . LEU A 1 292 ? -25.215 8.174 34.178 1.00 84.31 292 LEU A O 1
ATOM 2084 N N . ASP A 1 293 ? -27.429 7.792 34.273 1.00 88.25 293 ASP A N 1
ATOM 2085 C CA . ASP A 1 293 ? -27.409 7.043 35.528 1.00 88.25 293 ASP A CA 1
ATOM 2086 C C . ASP A 1 293 ? -27.375 5.532 35.268 1.00 88.25 293 ASP A C 1
ATOM 2088 O O . ASP A 1 293 ? -27.929 5.037 34.285 1.00 88.25 293 ASP A O 1
ATOM 2092 N N . GLY A 1 294 ? -26.749 4.776 36.176 1.00 89.31 294 GLY A N 1
ATOM 2093 C CA . GLY A 1 294 ? -26.786 3.309 36.149 1.00 89.31 294 GLY A CA 1
ATOM 2094 C C . GLY A 1 294 ? -26.054 2.670 34.964 1.00 89.31 294 GLY A C 1
ATOM 2095 O O . GLY A 1 294 ? -26.436 1.587 34.526 1.00 89.31 294 GLY A O 1
ATOM 2096 N N . VAL A 1 295 ? -25.020 3.330 34.436 1.00 91.19 295 VAL A N 1
ATOM 2097 C CA . VAL A 1 295 ? -24.249 2.831 33.292 1.00 91.19 295 VAL A CA 1
ATOM 2098 C C . VAL A 1 295 ? -23.608 1.479 33.610 1.00 91.19 295 VAL A C 1
ATOM 2100 O O . VAL A 1 295 ? -22.828 1.343 34.556 1.00 91.19 295 VAL A O 1
ATOM 2103 N N . ALA A 1 296 ? -23.898 0.500 32.761 1.00 93.44 296 ALA A N 1
ATOM 2104 C CA . ALA A 1 296 ? -23.237 -0.791 32.723 1.00 93.44 296 ALA A CA 1
ATOM 2105 C C . ALA A 1 296 ? -22.963 -1.176 31.269 1.00 93.44 296 ALA A C 1
ATOM 2107 O O . ALA A 1 296 ? -23.718 -0.814 30.363 1.00 93.44 296 ALA A O 1
ATOM 2108 N N . TRP A 1 297 ? -21.891 -1.925 31.051 1.00 94.00 297 TRP A N 1
ATOM 2109 C CA . TRP A 1 297 ? -21.497 -2.408 29.737 1.00 94.00 297 TRP A CA 1
ATOM 2110 C C . TRP A 1 297 ? -21.152 -3.892 29.792 1.00 94.00 297 TRP A C 1
ATOM 2112 O O . TRP A 1 297 ? -20.782 -4.434 30.833 1.00 94.00 297 TRP A O 1
ATOM 2122 N N . THR A 1 298 ? -21.293 -4.547 28.647 1.00 95.38 298 THR A N 1
ATOM 2123 C CA . THR A 1 298 ? -20.875 -5.933 28.422 1.00 95.38 298 THR A CA 1
ATOM 2124 C C . THR A 1 298 ? -20.072 -5.981 27.137 1.00 95.38 298 THR A C 1
ATOM 2126 O O . THR A 1 298 ? -20.254 -5.125 26.267 1.00 95.38 298 THR A O 1
ATOM 2129 N N . CYS A 1 299 ? -19.186 -6.963 27.022 1.00 94.56 299 CYS A N 1
ATOM 2130 C CA . CYS A 1 299 ? -18.439 -7.188 25.799 1.00 94.56 299 CYS A CA 1
ATOM 2131 C C . CYS A 1 299 ? -18.776 -8.555 25.210 1.00 94.56 299 CYS A C 1
ATOM 2133 O O . CYS A 1 299 ? -18.788 -9.571 25.904 1.00 94.56 299 CYS A O 1
ATOM 2135 N N . ALA A 1 300 ? -19.032 -8.562 23.907 1.00 94.44 300 ALA A N 1
ATOM 2136 C CA . ALA A 1 300 ? -19.102 -9.762 23.095 1.00 94.44 300 ALA A CA 1
ATOM 2137 C C . ALA A 1 300 ? -18.024 -9.662 22.017 1.00 94.44 300 ALA A C 1
ATOM 2139 O O . ALA A 1 300 ? -17.817 -8.596 21.437 1.00 94.44 300 ALA A O 1
ATOM 2140 N N . HIS A 1 301 ? -17.350 -10.774 21.750 1.00 91.69 301 HIS A N 1
ATOM 2141 C CA . HIS A 1 301 ? -16.218 -10.830 20.836 1.00 91.69 301 HIS A CA 1
ATOM 2142 C C . HIS A 1 301 ? -16.350 -12.019 19.877 1.00 91.69 301 HIS A C 1
ATOM 2144 O O . HIS A 1 301 ? -17.072 -12.984 20.134 1.00 91.69 301 HIS A O 1
ATOM 2150 N N . SER A 1 302 ? -15.654 -11.935 18.749 1.00 89.56 302 SER A N 1
ATOM 2151 C CA . SER A 1 302 ? -15.584 -12.969 17.713 1.00 89.56 302 SER A CA 1
ATOM 2152 C C . SER A 1 302 ? -14.138 -13.143 17.253 1.00 89.56 302 SER A C 1
ATOM 2154 O O . SER A 1 302 ? -13.248 -12.458 17.748 1.00 89.56 302 SER A O 1
ATOM 2156 N N . SER A 1 303 ? -13.887 -14.070 16.327 1.00 86.50 303 SER A N 1
ATOM 2157 C CA . SER A 1 303 ? -12.579 -14.206 15.660 1.00 86.50 303 SER A CA 1
ATOM 2158 C C . SER A 1 303 ? -11.385 -14.435 16.606 1.00 86.50 303 SER A C 1
ATOM 2160 O O . SER A 1 303 ? -10.258 -14.096 16.272 1.00 86.50 303 SER A O 1
ATOM 2162 N N . GLY A 1 304 ? -11.611 -14.995 17.802 1.00 87.00 304 GLY A N 1
ATOM 2163 C CA . GLY A 1 304 ? -10.553 -15.200 18.801 1.00 87.00 304 GLY A CA 1
ATOM 2164 C C . GLY A 1 304 ? -10.121 -13.936 19.553 1.00 87.00 304 GLY A C 1
ATOM 2165 O O . GLY A 1 304 ? -9.159 -14.002 20.313 1.00 87.00 304 GLY A O 1
ATOM 2166 N N . ALA A 1 305 ? -10.821 -12.811 19.370 1.00 93.19 305 ALA A N 1
ATOM 2167 C CA . ALA A 1 305 ? -10.621 -11.621 20.187 1.00 93.19 305 ALA A CA 1
ATOM 2168 C C . ALA A 1 305 ? -10.942 -11.886 21.663 1.00 93.19 305 ALA A C 1
ATOM 2170 O O . ALA A 1 305 ? -11.674 -12.823 21.987 1.00 93.19 305 ALA A O 1
ATOM 2171 N N . THR A 1 306 ? -10.411 -11.050 22.550 1.00 95.12 306 THR A N 1
ATOM 2172 C CA . THR A 1 306 ? -10.635 -11.116 23.998 1.00 95.12 306 THR A CA 1
ATOM 2173 C C . THR A 1 306 ? -11.014 -9.739 24.535 1.00 95.12 306 THR A C 1
ATOM 2175 O O . THR A 1 306 ? -10.572 -8.714 24.023 1.00 95.12 306 THR A O 1
ATOM 2178 N N . CYS A 1 307 ? -11.861 -9.711 25.560 1.00 95.31 307 CYS A N 1
ATOM 2179 C CA . CYS A 1 307 ? -12.218 -8.515 26.319 1.00 95.31 307 CYS A CA 1
ATOM 2180 C C . CYS A 1 307 ? -12.775 -8.925 27.686 1.00 95.31 307 CYS A C 1
ATOM 2182 O O . CYS A 1 307 ? -13.133 -10.090 27.902 1.00 95.31 307 CYS A O 1
ATOM 2184 N N . SER A 1 308 ? -12.876 -7.979 28.615 1.00 95.56 308 SER A N 1
ATOM 2185 C CA . SER A 1 308 ? -13.562 -8.215 29.883 1.00 95.56 308 SER A CA 1
ATOM 2186 C C . SER A 1 308 ? -15.060 -8.432 29.642 1.00 95.56 308 SER A C 1
ATOM 2188 O O . SER A 1 308 ? -15.675 -7.730 28.846 1.00 95.56 308 SER A O 1
ATOM 2190 N N . ALA A 1 309 ? -15.686 -9.371 30.362 1.00 93.81 309 ALA A N 1
ATOM 2191 C CA . ALA A 1 309 ? -17.101 -9.720 30.153 1.00 93.81 309 ALA A CA 1
ATOM 2192 C C . ALA A 1 309 ? -18.068 -8.525 30.313 1.00 93.81 309 ALA A C 1
ATOM 2194 O O . ALA A 1 309 ? -19.131 -8.488 29.688 1.00 93.81 309 ALA A O 1
ATOM 2195 N N . GLY A 1 310 ? -17.703 -7.541 31.138 1.00 94.00 310 GLY A N 1
ATOM 2196 C CA . GLY A 1 310 ? -18.461 -6.316 31.353 1.00 94.00 310 GLY A CA 1
ATOM 2197 C C . GLY A 1 310 ? -17.930 -5.484 32.517 1.00 94.00 310 GLY A C 1
ATOM 2198 O O . GLY A 1 310 ? -16.982 -5.878 33.198 1.00 94.00 310 GLY A O 1
ATOM 2199 N N . GLY A 1 311 ? -18.583 -4.353 32.772 1.00 93.88 311 GLY A N 1
ATOM 2200 C CA . GLY A 1 311 ? -18.245 -3.437 33.857 1.00 93.88 311 GLY A CA 1
ATOM 2201 C C . GLY A 1 311 ? -19.340 -2.407 34.133 1.00 93.88 311 GLY A C 1
ATOM 2202 O O . GLY A 1 311 ? -20.371 -2.368 33.462 1.00 93.88 311 GLY A O 1
ATOM 2203 N N . SER A 1 312 ? -19.117 -1.573 35.148 1.00 93.94 312 SER A N 1
ATOM 2204 C CA . SER A 1 312 ? -19.984 -0.445 35.512 1.00 93.94 312 SER A CA 1
ATOM 2205 C C . SER A 1 312 ? -19.271 0.884 35.279 1.00 93.94 312 SER A C 1
ATOM 2207 O O . SER A 1 312 ? -18.078 0.983 35.564 1.00 93.94 312 SER A O 1
ATOM 2209 N N . GLY A 1 313 ? -20.009 1.911 34.858 1.00 91.12 313 GLY A N 1
ATOM 2210 C CA . GLY A 1 313 ? -19.454 3.229 34.549 1.00 91.12 313 GLY A CA 1
ATOM 2211 C C . GLY A 1 313 ? -18.676 3.250 33.232 1.00 91.12 313 GLY A C 1
ATOM 2212 O O . GLY A 1 313 ? -19.062 2.590 32.266 1.00 91.12 313 GLY A O 1
ATOM 2213 N N . ASP A 1 314 ? -17.597 4.029 33.203 1.00 89.69 314 ASP A N 1
ATOM 2214 C CA . ASP A 1 314 ? -16.733 4.199 32.032 1.00 89.69 314 ASP A CA 1
ATOM 2215 C C . ASP A 1 314 ? -16.047 2.894 31.598 1.00 89.69 314 ASP A C 1
ATOM 2217 O O . ASP A 1 314 ? -15.760 2.001 32.401 1.00 89.69 314 ASP A O 1
ATOM 2221 N N . ILE A 1 315 ? -15.766 2.791 30.298 1.00 91.44 315 ILE A N 1
ATOM 2222 C CA . ILE A 1 315 ? -15.008 1.683 29.717 1.00 91.44 315 ILE A CA 1
ATOM 2223 C C . ILE A 1 315 ? -13.520 2.011 29.836 1.00 91.44 315 ILE A C 1
ATOM 2225 O O . ILE A 1 315 ? -13.048 3.048 29.367 1.00 91.44 315 ILE A O 1
ATOM 2229 N N . ASN A 1 316 ? -12.769 1.098 30.439 1.00 90.75 316 ASN A N 1
ATOM 2230 C CA . ASN A 1 316 ? -11.314 1.091 30.420 1.00 90.75 316 ASN A CA 1
ATOM 2231 C C . ASN A 1 316 ? -10.855 -0.365 30.383 1.00 90.75 316 ASN A C 1
ATOM 2233 O O . ASN A 1 316 ? -10.515 -0.943 31.415 1.00 90.75 316 ASN A O 1
ATOM 2237 N N . ASP A 1 317 ? -10.926 -0.956 29.195 1.00 92.88 317 ASP A N 1
ATOM 2238 C CA . ASP A 1 317 ? -10.685 -2.380 28.988 1.00 92.88 317 ASP A CA 1
ATOM 2239 C C . ASP A 1 317 ? -9.416 -2.616 28.166 1.00 92.88 317 ASP A C 1
ATOM 2241 O O . ASP A 1 317 ? -9.008 -1.770 27.365 1.00 92.88 317 ASP A O 1
ATOM 2245 N N . LEU A 1 318 ? -8.782 -3.765 28.385 1.00 91.12 318 LEU A N 1
ATOM 2246 C CA . LEU A 1 318 ? -7.693 -4.259 27.550 1.00 91.12 318 LEU A CA 1
ATOM 2247 C C . LEU A 1 318 ? -8.235 -5.400 26.701 1.00 91.12 318 LEU A C 1
ATOM 2249 O O . LEU A 1 318 ? -8.784 -6.361 27.235 1.00 91.12 318 LEU A O 1
ATOM 2253 N N . VAL A 1 319 ? -8.065 -5.281 25.390 1.00 93.12 319 VAL A N 1
ATOM 2254 C CA . VAL A 1 319 ? -8.570 -6.251 24.422 1.00 93.12 319 VAL A CA 1
ATOM 2255 C C . VAL A 1 319 ? -7.434 -6.794 23.571 1.00 93.12 319 VAL A C 1
ATOM 2257 O O . VAL A 1 319 ? -6.542 -6.044 23.166 1.00 93.12 319 VAL A O 1
ATOM 2260 N N . ASP A 1 320 ? -7.488 -8.086 23.264 1.00 90.94 320 ASP A N 1
ATOM 2261 C CA . ASP A 1 320 ? -6.705 -8.654 22.171 1.00 90.94 320 ASP A CA 1
ATOM 2262 C C . ASP A 1 320 ? -7.605 -8.759 20.944 1.00 90.94 320 ASP A C 1
ATOM 2264 O O . ASP A 1 320 ? -8.695 -9.326 21.003 1.00 90.94 320 ASP A O 1
ATOM 2268 N N . LEU A 1 321 ? -7.162 -8.198 19.825 1.00 89.62 321 LEU A N 1
ATOM 2269 C CA . LEU A 1 321 ? -7.903 -8.162 18.570 1.00 89.62 321 LEU A CA 1
ATOM 2270 C C . LEU A 1 321 ? -7.053 -8.794 17.466 1.00 89.62 321 LEU A C 1
ATOM 2272 O O . LEU A 1 321 ? -6.204 -8.110 16.878 1.00 89.62 321 LEU A O 1
ATOM 2276 N N . PRO A 1 322 ? -7.278 -10.080 17.147 1.00 87.25 322 PRO A N 1
ATOM 2277 C CA . PRO A 1 322 ? -6.821 -10.666 15.897 1.00 87.25 322 PRO A CA 1
ATOM 2278 C C . PRO A 1 322 ? -7.316 -9.857 14.696 1.00 87.25 322 PRO A C 1
ATOM 2280 O O . PRO A 1 322 ? -8.243 -9.054 14.804 1.00 87.25 322 PRO A O 1
ATOM 2283 N N . VAL A 1 323 ? -6.682 -10.062 13.547 1.00 80.50 323 VAL A N 1
ATOM 2284 C CA . VAL A 1 323 ? -7.155 -9.476 12.290 1.00 80.50 323 VAL A CA 1
ATOM 2285 C C . VAL A 1 323 ? -8.529 -10.068 11.948 1.00 80.50 323 VAL A C 1
ATOM 2287 O O . VAL A 1 323 ? -8.665 -11.293 11.931 1.00 80.50 323 VAL A O 1
ATOM 2290 N N . GLY A 1 324 ? -9.517 -9.215 11.641 1.00 74.62 324 GLY A N 1
ATOM 2291 C CA . GLY A 1 324 ? -10.854 -9.626 11.173 1.00 74.62 324 GLY A CA 1
ATOM 2292 C C . GLY A 1 324 ? -11.994 -9.470 12.174 1.00 74.62 324 GLY A C 1
ATOM 2293 O O . GLY A 1 324 ? -12.177 -10.359 13.038 1.00 74.62 324 GLY A O 1
#

Secondary structure (DSSP, 8-state):
---S-S------EE--------EEEEEETTTTB--GGGHHHHHTTT-EEEE-S--STTTSTT-SEEEEEE--SS---HHHHHTHHHHHHHHHTT-EEEEEES--TTHHHHSTTGGG--EEE---TTGGG--EES-TTSTTTEETTEE--TTTT--SS-S-SEEEEGGGSPTT-EEEEE---SS--SS--EEEEEEEEETTEEEEEE-S-HHHHHTT-S-TTTHHHIIIIIHHHHHHHHHHHHTT---EEEEEE-S-S---TTS----EEEEEE-SSS-EEEEEEEEPPPTT--S-EEE----TT-B--SEEESSEEEEEEE---

Radius of gyration: 22.19 Å; Cα contacts (8 Å, |Δi|>4): 776; chains: 1; bounding box: 58×39×58 Å

pLDDT: mean 89.82, std 13.05, range [32.31, 98.94]

Solvent-accessible surface area (backbone atoms only — not comparable to full-atom values): 17192 Å² total; per-residue (Å²): 134,86,75,87,84,93,76,66,60,62,63,52,75,52,64,90,66,57,85,69,72,44,35,33,29,31,35,24,36,90,72,52,23,39,53,76,59,55,44,61,31,36,44,77,79,58,28,45,70,37,80,31,70,61,56,47,62,76,65,51,58,85,37,34,25,42,44,36,36,34,77,42,68,84,58,79,30,69,67,59,66,75,23,47,68,37,48,42,55,41,21,40,70,26,19,18,40,33,40,31,27,30,29,34,57,60,44,28,80,76,40,78,90,22,74,67,41,52,38,39,52,39,74,58,74,59,24,10,27,36,37,31,66,67,31,74,79,39,38,49,29,50,24,96,51,42,74,62,49,60,63,48,46,22,55,23,87,49,32,22,32,27,30,34,40,54,92,38,54,65,88,71,46,45,64,35,29,27,38,61,63,78,84,68,87,89,85,74,60,32,30,28,27,37,35,38,74,39,75,57,14,30,41,37,45,27,17,32,47,54,60,47,33,45,70,73,38,74,36,75,64,16,28,64,42,46,46,58,21,42,43,28,7,44,48,50,39,40,48,38,50,45,48,34,29,51,35,80,47,74,49,76,46,62,91,67,93,72,83,61,90,96,59,92,84,62,74,49,77,46,77,46,26,63,30,66,16,55,30,72,64,21,36,43,38,28,42,70,52,90,91,59,80,88,49,64,49,70,56,87,76,60,72,82,32,47,62,58,69,53,52,66,60,57,47,78,42,56,24,34,34,39,56,97

Mean predicted aligned error: 7.45 Å

Nearest PDB structures (foldseek):
  4uzs-assembly1_B  TM=3.986E-01  e=5.404E-04  Bifidobacterium bifidum S17
  8ibs-assembly2_B  TM=3.642E-01  e=6.079E-04  Bifidobacterium longum subsp. infantis ATCC 15697 = JCM 1222 = DSM 20088
  8ibt-assembly1_A  TM=3.780E-01  e=1.859E-03  Bifidobacterium longum subsp. infantis ATCC 15697 = JCM 1222 = DSM 20088
  7cmg-assembly1_B  TM=2.400E-01  e=6.246E+00  Porphyromonas gingivalis ATCC 33277